Protein AF-A0A5A9YX15-F1 (afdb_monomer_lite)

Structure (mmCIF, N/CA/C/O backbone):
data_AF-A0A5A9YX15-F1
#
_entry.id   AF-A0A5A9YX15-F1
#
loop_
_atom_site.group_PDB
_atom_site.id
_atom_site.type_symbol
_atom_site.label_atom_id
_atom_site.label_alt_id
_atom_site.label_comp_id
_atom_site.label_asym_id
_atom_site.label_entity_id
_atom_site.label_seq_id
_atom_site.pdbx_PDB_ins_code
_atom_site.Cartn_x
_atom_site.Cartn_y
_atom_site.Cartn_z
_atom_site.occupancy
_atom_site.B_iso_or_equiv
_atom_site.auth_seq_id
_atom_site.auth_comp_id
_atom_site.auth_asym_id
_atom_site.auth_atom_id
_atom_site.pdbx_PDB_model_num
ATOM 1 N N . MET A 1 1 ? -1.808 -20.871 23.818 1.00 52.47 1 MET A N 1
ATOM 2 C CA . MET A 1 1 ? -1.402 -21.698 22.659 1.00 52.47 1 MET A CA 1
ATOM 3 C C . MET A 1 1 ? 0.047 -22.122 22.857 1.00 52.47 1 MET A C 1
ATOM 5 O O . MET A 1 1 ? 0.835 -21.258 23.235 1.00 52.47 1 MET A O 1
ATOM 9 N N . PRO A 1 2 ? 0.412 -23.402 22.673 1.00 65.50 2 PRO A N 1
ATOM 10 C CA . PRO A 1 2 ? 1.808 -23.827 22.694 1.00 65.50 2 PRO A CA 1
ATOM 11 C C . PRO A 1 2 ? 2.571 -23.196 21.519 1.00 65.50 2 PRO A C 1
ATOM 13 O O . PRO A 1 2 ? 2.054 -23.072 20.409 1.00 65.50 2 PRO A O 1
ATOM 16 N N . SER A 1 3 ? 3.814 -22.785 21.761 1.00 73.25 3 SER A N 1
ATOM 17 C CA . SER A 1 3 ? 4.677 -22.123 20.771 1.00 73.25 3 SER A CA 1
ATOM 18 C C . SER A 1 3 ? 4.956 -22.977 19.525 1.00 73.25 3 SER A C 1
ATOM 20 O O . SER A 1 3 ? 5.239 -22.422 18.466 1.00 73.25 3 SER A O 1
ATOM 22 N N . SER A 1 4 ? 4.834 -24.304 19.627 1.00 81.31 4 SER A N 1
ATOM 23 C CA . SER A 1 4 ? 4.990 -25.251 18.517 1.00 81.31 4 SER A CA 1
ATOM 24 C C . SER A 1 4 ? 3.862 -25.162 17.486 1.00 81.31 4 SER A C 1
ATOM 26 O O . SER A 1 4 ? 4.151 -25.050 16.301 1.00 81.31 4 SER A O 1
ATOM 28 N N . GLU A 1 5 ? 2.593 -25.119 17.907 1.00 85.00 5 GLU A N 1
ATOM 29 C CA . GLU A 1 5 ? 1.453 -25.016 16.976 1.00 85.00 5 GLU A CA 1
ATOM 30 C C . GLU A 1 5 ? 1.488 -23.714 16.172 1.00 85.00 5 GLU A C 1
ATOM 32 O O . GLU A 1 5 ? 1.179 -23.689 14.981 1.00 85.00 5 GLU A O 1
ATOM 37 N N . LEU A 1 6 ? 1.909 -22.625 16.818 1.00 85.44 6 LEU A N 1
ATOM 38 C CA . LEU A 1 6 ? 2.058 -21.327 16.171 1.00 85.44 6 LEU A CA 1
ATOM 39 C C . LEU A 1 6 ? 3.179 -21.329 15.129 1.00 85.44 6 LEU A C 1
ATOM 41 O O . LEU A 1 6 ? 3.055 -20.715 14.070 1.00 85.44 6 LEU A O 1
ATOM 45 N N . LEU A 1 7 ? 4.270 -22.030 15.432 1.00 87.31 7 LEU A N 1
ATOM 46 C CA . LEU A 1 7 ? 5.413 -22.174 14.544 1.00 87.31 7 LEU A CA 1
ATOM 47 C C . LEU A 1 7 ? 5.061 -23.046 13.334 1.00 87.31 7 LEU A C 1
ATOM 49 O O . LEU A 1 7 ? 5.385 -22.656 12.214 1.00 87.31 7 LEU A O 1
ATOM 53 N N . ASP A 1 8 ? 4.355 -24.163 13.527 1.00 88.50 8 ASP A N 1
ATOM 54 C CA . ASP A 1 8 ? 3.856 -24.998 12.427 1.00 88.50 8 ASP A CA 1
ATOM 55 C C . ASP A 1 8 ? 2.873 -24.235 11.533 1.00 88.50 8 ASP A C 1
ATOM 57 O O . ASP A 1 8 ? 2.999 -24.268 10.306 1.00 88.50 8 ASP A O 1
ATOM 61 N N . PHE A 1 9 ? 1.958 -23.465 12.131 1.00 89.00 9 PHE A N 1
ATOM 62 C CA . PHE A 1 9 ? 1.070 -22.579 11.382 1.00 89.00 9 PHE A CA 1
ATOM 63 C C . PHE A 1 9 ? 1.863 -21.565 10.550 1.00 89.00 9 PHE A C 1
ATOM 65 O O . PHE A 1 9 ? 1.691 -21.494 9.336 1.00 89.00 9 PHE A O 1
ATOM 72 N N . LEU A 1 10 ? 2.776 -20.811 11.168 1.00 88.69 10 LEU A N 1
ATOM 73 C CA . LEU A 1 10 ? 3.558 -19.793 10.462 1.00 88.69 10 LEU A CA 1
ATOM 74 C C . LEU A 1 10 ? 4.437 -20.395 9.366 1.00 88.69 10 LEU A C 1
ATOM 76 O O . LEU A 1 10 ? 4.563 -19.815 8.291 1.00 88.69 10 LEU A O 1
ATOM 80 N N . LYS A 1 11 ? 5.014 -21.572 9.604 1.00 90.31 11 LYS A N 1
ATOM 81 C CA . LYS A 1 11 ? 5.781 -22.315 8.604 1.00 90.31 11 LYS A CA 1
ATOM 82 C C . LYS A 1 11 ? 4.913 -22.680 7.398 1.00 90.31 11 LYS A C 1
ATOM 84 O O . LYS A 1 11 ? 5.369 -22.520 6.266 1.00 90.31 11 LYS A O 1
ATOM 89 N N . GLN A 1 12 ? 3.676 -23.122 7.623 1.00 90.50 12 GLN A N 1
ATOM 90 C CA . GLN A 1 12 ? 2.726 -23.416 6.551 1.00 90.50 12 GLN A CA 1
ATOM 91 C C . GLN A 1 12 ? 2.323 -22.148 5.789 1.00 90.50 12 GLN A C 1
ATOM 93 O O . GLN A 1 12 ? 2.290 -22.150 4.561 1.00 90.50 12 GLN A O 1
ATOM 98 N N . GLU A 1 13 ? 2.064 -21.050 6.497 1.00 90.50 13 GLU A N 1
ATOM 99 C CA . GLU A 1 13 ? 1.696 -19.780 5.872 1.00 90.50 13 GLU A CA 1
ATOM 100 C C . GLU A 1 13 ? 2.827 -19.219 5.004 1.00 90.50 13 GLU A C 1
ATOM 102 O O . GLU A 1 13 ? 2.580 -18.802 3.874 1.00 90.50 13 GLU A O 1
ATOM 107 N N . VAL A 1 14 ? 4.067 -19.273 5.498 1.00 89.00 14 VAL A N 1
ATOM 108 C CA . VAL A 1 14 ? 5.271 -18.887 4.747 1.00 89.00 14 VAL A CA 1
ATOM 109 C C . VAL A 1 14 ? 5.454 -19.775 3.519 1.00 89.00 14 VAL A C 1
ATOM 111 O O . VAL A 1 14 ? 5.758 -19.269 2.443 1.00 89.00 14 VAL A O 1
ATOM 114 N N . ALA A 1 15 ? 5.236 -21.086 3.647 1.00 90.50 15 ALA A N 1
ATOM 115 C CA . ALA A 1 15 ? 5.335 -22.019 2.529 1.00 90.50 15 ALA A CA 1
ATOM 116 C C . ALA A 1 15 ? 4.335 -21.685 1.409 1.00 90.50 15 ALA A C 1
ATOM 118 O O . ALA A 1 15 ? 4.718 -21.643 0.242 1.00 90.50 15 ALA A O 1
ATOM 119 N N . VAL A 1 16 ? 3.084 -21.382 1.774 1.00 91.00 16 VAL A N 1
ATOM 120 C CA . VAL A 1 16 ? 2.031 -20.979 0.828 1.00 91.00 16 VAL A CA 1
ATOM 121 C C . VAL A 1 16 ? 2.412 -19.695 0.097 1.00 91.00 16 VAL A C 1
ATOM 123 O O . VAL A 1 16 ? 2.360 -19.669 -1.129 1.00 91.00 16 VAL A O 1
ATOM 126 N N . VAL A 1 17 ? 2.842 -18.665 0.830 1.00 88.69 17 VAL A N 1
ATOM 127 C CA . VAL A 1 17 ? 3.204 -17.364 0.245 1.00 88.69 17 VAL A CA 1
ATOM 128 C C . VAL A 1 17 ? 4.425 -17.480 -0.674 1.00 88.69 17 VAL A C 1
ATOM 130 O O . VAL A 1 17 ? 4.453 -16.892 -1.748 1.00 88.69 17 VAL A O 1
ATOM 133 N N . MET A 1 18 ? 5.420 -18.289 -0.299 1.00 85.50 18 MET A N 1
ATOM 134 C CA . MET A 1 18 ? 6.615 -18.505 -1.123 1.00 85.50 18 MET A CA 1
ATOM 135 C C . MET A 1 18 ? 6.403 -19.499 -2.278 1.00 85.50 18 MET A C 1
ATOM 137 O O . MET A 1 18 ? 7.318 -19.710 -3.074 1.00 85.50 18 MET A O 1
ATOM 141 N N . GLY A 1 19 ? 5.251 -20.175 -2.356 1.00 85.56 19 GLY A N 1
ATOM 142 C CA . GLY A 1 19 ? 5.036 -21.277 -3.302 1.00 85.56 19 GLY A CA 1
ATOM 143 C C . GLY A 1 19 ? 5.989 -22.463 -3.085 1.00 85.56 19 GLY A C 1
ATOM 144 O O . GLY A 1 19 ? 6.258 -23.235 -4.007 1.00 85.56 19 GLY A O 1
ATOM 145 N N . LEU A 1 20 ? 6.533 -22.604 -1.874 1.00 86.38 20 LEU A N 1
ATOM 146 C CA . LEU A 1 20 ? 7.460 -23.664 -1.490 1.00 86.38 20 LEU A CA 1
ATOM 147 C C . LEU A 1 20 ? 6.738 -24.727 -0.665 1.00 86.38 20 LEU A C 1
ATOM 149 O O . LEU A 1 20 ? 5.650 -24.520 -0.135 1.00 86.38 20 LEU A O 1
ATOM 153 N N . ARG A 1 21 ? 7.365 -25.894 -0.514 1.00 86.00 21 ARG A N 1
ATOM 154 C CA . ARG A 1 21 ? 6.873 -26.889 0.441 1.00 86.00 21 ARG A CA 1
ATOM 155 C C . ARG A 1 21 ? 7.320 -26.549 1.856 1.00 86.00 21 ARG A C 1
ATOM 157 O O . ARG A 1 21 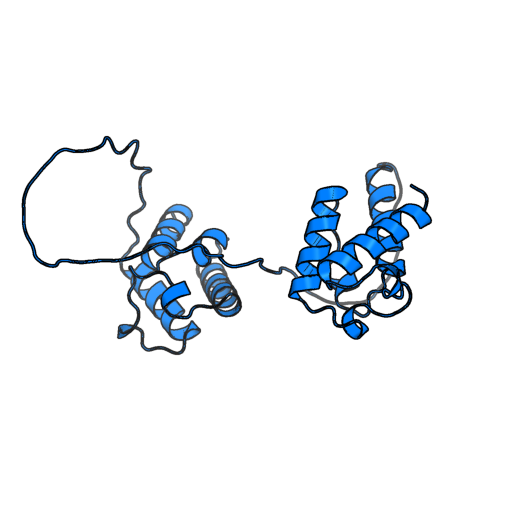? 8.452 -26.103 2.046 1.00 86.00 21 ARG A O 1
ATOM 164 N N . ALA A 1 22 ? 6.467 -26.811 2.845 1.00 83.56 22 ALA A N 1
ATOM 165 C CA . ALA A 1 22 ? 6.744 -26.496 4.243 1.00 83.56 22 ALA A CA 1
ATOM 166 C C . ALA A 1 22 ? 8.049 -27.140 4.739 1.00 83.56 22 ALA A C 1
ATOM 168 O O . ALA A 1 22 ? 8.767 -26.539 5.532 1.00 83.56 22 ALA A O 1
ATOM 169 N N . GLU A 1 23 ? 8.432 -28.313 4.227 1.00 84.62 23 GLU A N 1
ATOM 170 C CA . GLU A 1 23 ? 9.677 -28.997 4.606 1.00 84.62 23 GLU A CA 1
ATOM 171 C C . GLU A 1 23 ? 10.941 -28.275 4.114 1.00 84.62 23 GLU A C 1
ATOM 173 O O . GLU A 1 23 ? 12.024 -28.484 4.656 1.00 84.62 23 GLU A O 1
ATOM 178 N N . ARG A 1 24 ? 10.824 -27.414 3.093 1.00 81.69 24 ARG A N 1
ATOM 179 C CA . ARG A 1 24 ? 11.932 -26.593 2.578 1.00 81.69 24 ARG A CA 1
ATOM 180 C C . ARG A 1 24 ? 12.140 -25.312 3.384 1.00 81.69 24 ARG A C 1
ATOM 182 O O . ARG A 1 24 ? 13.185 -24.678 3.241 1.00 81.69 24 ARG A O 1
ATOM 189 N N . ILE A 1 25 ? 11.173 -24.929 4.217 1.00 84.31 25 ILE A N 1
ATOM 190 C CA . ILE A 1 25 ? 11.236 -23.705 5.012 1.00 84.31 25 ILE A CA 1
ATOM 191 C C . ILE A 1 25 ? 12.091 -23.948 6.254 1.00 84.31 25 ILE A C 1
ATOM 193 O O . ILE A 1 25 ? 11.747 -24.739 7.133 1.00 84.31 25 ILE A O 1
ATOM 197 N N . ASN A 1 26 ? 13.213 -23.233 6.342 1.00 84.62 26 ASN A N 1
ATOM 198 C CA . ASN A 1 26 ? 14.042 -23.225 7.539 1.00 84.62 26 ASN A CA 1
ATOM 199 C C . ASN A 1 26 ? 13.570 -22.120 8.491 1.00 84.62 26 ASN A C 1
ATOM 201 O O . ASN A 1 26 ? 13.728 -20.936 8.203 1.00 84.62 26 ASN A O 1
ATOM 205 N N . VAL A 1 27 ? 13.023 -22.521 9.636 1.00 87.06 27 VAL A N 1
ATOM 206 C CA . VAL A 1 27 ? 12.387 -21.614 10.604 1.00 87.06 27 VAL A CA 1
ATOM 207 C C . VAL A 1 27 ? 13.357 -20.673 11.321 1.00 87.06 27 VAL A C 1
ATOM 209 O O . VAL A 1 27 ? 12.924 -19.642 11.830 1.00 87.06 27 VAL A O 1
ATOM 212 N N . SER A 1 28 ? 14.655 -20.991 11.318 1.00 85.88 28 SER A N 1
ATOM 213 C CA . SER A 1 28 ? 15.724 -20.190 11.933 1.00 85.88 28 SER A CA 1
ATOM 214 C C . SER A 1 28 ? 16.455 -19.298 10.931 1.00 85.88 28 SER A C 1
ATOM 216 O O . SER A 1 28 ? 17.339 -18.533 11.314 1.00 85.88 28 SER A O 1
ATOM 218 N N . ARG A 1 29 ? 16.137 -19.403 9.636 1.00 86.25 29 ARG A N 1
ATOM 219 C CA . ARG A 1 29 ? 16.775 -18.605 8.590 1.00 86.25 29 ARG A CA 1
ATOM 220 C C . ARG A 1 29 ? 15.941 -17.348 8.314 1.00 86.25 29 ARG A C 1
ATOM 222 O O . ARG A 1 29 ? 14.714 -17.441 8.299 1.00 86.25 29 ARG A O 1
ATOM 229 N N . PRO A 1 30 ? 16.577 -16.185 8.076 1.00 86.81 30 PRO A N 1
ATOM 230 C CA . PRO A 1 30 ? 15.847 -14.961 7.765 1.00 86.81 30 PRO A CA 1
ATOM 231 C C . PRO A 1 30 ? 14.986 -15.134 6.513 1.00 86.81 30 PRO A C 1
ATOM 233 O O . PRO A 1 30 ? 15.483 -15.617 5.492 1.00 86.81 30 PRO A O 1
ATOM 236 N N . LEU A 1 31 ? 13.728 -14.699 6.576 1.00 84.19 31 LEU A N 1
ATOM 237 C CA . LEU A 1 31 ? 12.755 -14.812 5.486 1.00 84.19 31 LEU A CA 1
ATOM 238 C C . LEU A 1 31 ? 13.251 -14.109 4.213 1.00 84.19 31 LEU A C 1
ATOM 240 O O . LEU A 1 31 ? 13.167 -14.678 3.126 1.00 84.19 31 LEU A O 1
ATOM 244 N N . ASN A 1 32 ? 13.905 -12.952 4.342 1.00 83.88 32 ASN A N 1
ATOM 245 C CA . ASN A 1 32 ? 14.514 -12.239 3.210 1.00 83.88 32 ASN A CA 1
ATOM 246 C C . ASN A 1 32 ? 15.562 -13.093 2.471 1.00 83.88 32 ASN A C 1
ATOM 248 O O . ASN A 1 32 ? 15.710 -12.998 1.257 1.00 83.88 32 ASN A O 1
ATOM 252 N N . ARG A 1 33 ? 16.282 -13.976 3.183 1.00 83.62 33 ARG A N 1
ATOM 253 C CA . ARG A 1 33 ? 17.258 -14.898 2.571 1.00 83.62 33 ARG A CA 1
ATOM 254 C C . ARG A 1 33 ? 16.624 -16.134 1.946 1.00 83.62 33 ARG A C 1
ATOM 256 O O . ARG A 1 33 ? 17.312 -16.847 1.220 1.00 83.62 33 ARG A O 1
ATOM 263 N N . LEU A 1 34 ? 15.358 -16.407 2.247 1.00 82.12 34 LEU A N 1
ATOM 264 C CA . LEU A 1 34 ? 14.557 -17.413 1.554 1.00 82.12 34 LEU A CA 1
ATOM 265 C C . LEU A 1 34 ? 13.926 -16.855 0.268 1.00 82.12 34 LEU A C 1
ATOM 267 O O . LEU A 1 34 ? 13.322 -17.620 -0.474 1.00 82.12 34 LEU A O 1
ATOM 271 N N . GLY A 1 35 ? 14.106 -15.559 -0.016 1.00 82.62 35 GLY A N 1
ATOM 272 C CA . GLY A 1 35 ? 13.502 -14.890 -1.166 1.00 82.62 35 GLY A CA 1
ATOM 273 C C . GLY A 1 35 ? 12.174 -14.209 -0.850 1.00 82.62 35 GLY A C 1
ATOM 274 O O . GLY A 1 35 ? 11.471 -13.848 -1.782 1.00 82.62 35 GLY A O 1
ATOM 275 N N . MET A 1 36 ? 11.832 -14.020 0.434 1.00 84.31 36 MET A N 1
ATOM 276 C CA . MET A 1 36 ? 10.674 -13.210 0.817 1.00 84.31 36 MET A CA 1
ATOM 277 C C . MET A 1 36 ? 10.882 -11.772 0.342 1.00 84.31 36 MET A C 1
ATOM 279 O O . MET A 1 36 ? 11.799 -11.089 0.806 1.00 84.31 36 MET A O 1
ATOM 283 N N . ASP A 1 37 ? 10.032 -11.311 -0.564 1.00 83.75 37 ASP A N 1
ATOM 284 C CA . ASP A 1 37 ? 9.975 -9.913 -0.972 1.00 83.75 37 ASP A CA 1
ATOM 285 C C . ASP A 1 37 ? 8.958 -9.117 -0.134 1.00 83.75 37 ASP A C 1
ATOM 287 O O . ASP A 1 37 ? 8.256 -9.636 0.739 1.00 83.75 37 ASP A O 1
ATOM 291 N N . SER A 1 38 ? 8.911 -7.805 -0.367 1.00 82.69 38 SER A N 1
ATOM 292 C CA . SER A 1 38 ? 8.039 -6.906 0.394 1.00 82.69 38 SER A CA 1
ATOM 293 C C . SER A 1 38 ? 6.550 -7.170 0.158 1.00 82.69 38 SER A C 1
ATOM 295 O O . SER A 1 38 ? 5.765 -6.931 1.070 1.00 82.69 38 SER A O 1
ATOM 297 N N . LEU A 1 39 ? 6.153 -7.670 -1.018 1.00 85.31 39 LEU A N 1
ATOM 298 C CA . LEU A 1 39 ? 4.755 -7.979 -1.320 1.00 85.31 39 LEU A CA 1
ATOM 299 C C . LEU A 1 39 ? 4.330 -9.258 -0.594 1.00 85.31 39 LEU A C 1
ATOM 301 O O . LEU A 1 39 ? 3.335 -9.260 0.127 1.00 85.31 39 LEU A O 1
ATOM 305 N N . MET A 1 40 ? 5.159 -10.300 -0.667 1.00 87.00 40 MET A N 1
ATOM 306 C CA . MET A 1 40 ? 4.964 -11.532 0.097 1.00 87.00 40 MET A CA 1
ATOM 307 C C . MET A 1 40 ? 4.868 -11.262 1.602 1.00 87.00 40 MET A C 1
ATOM 309 O O . MET A 1 40 ? 4.025 -11.830 2.298 1.00 87.00 40 MET A O 1
ATOM 313 N N . ALA A 1 41 ? 5.733 -10.393 2.141 1.00 85.88 41 ALA A N 1
ATOM 314 C CA . ALA A 1 41 ? 5.725 -10.043 3.566 1.00 85.88 41 ALA A CA 1
ATOM 315 C C . ALA A 1 41 ? 4.385 -9.417 3.980 1.00 85.88 41 ALA A C 1
ATOM 317 O O . ALA A 1 41 ? 3.823 -9.714 5.036 1.00 85.88 41 ALA A O 1
ATOM 318 N N . VAL A 1 42 ? 3.856 -8.567 3.114 1.00 87.06 42 VAL A N 1
ATOM 319 C CA . VAL A 1 42 ? 2.592 -7.872 3.299 1.00 87.06 42 VAL A CA 1
ATOM 320 C C . VAL A 1 42 ? 1.397 -8.839 3.209 1.00 87.06 42 VAL A C 1
ATOM 322 O O . VAL A 1 42 ? 0.482 -8.751 4.034 1.00 87.06 42 VAL A O 1
ATOM 325 N N . GLU A 1 43 ? 1.437 -9.812 2.297 1.00 88.31 43 GLU A N 1
ATOM 326 C CA . GLU A 1 43 ? 0.439 -10.881 2.199 1.00 88.31 43 GLU A CA 1
ATOM 327 C C . GLU A 1 43 ? 0.444 -11.774 3.452 1.00 88.31 43 GLU A C 1
ATOM 329 O O . GLU A 1 43 ? -0.599 -11.974 4.082 1.00 88.31 43 GLU A O 1
ATOM 334 N N . LEU A 1 44 ? 1.623 -12.247 3.877 1.00 88.31 44 LEU A N 1
ATOM 335 C CA . LEU A 1 44 ? 1.789 -13.062 5.084 1.00 88.31 44 LEU A CA 1
ATOM 336 C C . LEU A 1 44 ? 1.242 -12.342 6.320 1.00 88.31 44 LEU A C 1
ATOM 338 O O . LEU A 1 44 ? 0.480 -12.929 7.092 1.00 88.31 44 LEU A O 1
ATOM 342 N N . ARG A 1 45 ? 1.574 -11.054 6.481 1.00 85.50 45 ARG A N 1
ATOM 343 C CA . ARG A 1 45 ? 1.031 -10.213 7.553 1.00 85.50 45 ARG A CA 1
ATOM 344 C C . ARG A 1 45 ? -0.493 -10.234 7.522 1.00 85.50 45 ARG A C 1
ATOM 346 O O . ARG A 1 45 ? -1.121 -10.578 8.516 1.00 85.50 45 ARG A O 1
ATOM 353 N N . ASN A 1 46 ? -1.093 -9.927 6.377 1.00 87.88 46 ASN A N 1
ATOM 354 C CA . ASN A 1 46 ? -2.543 -9.871 6.241 1.00 87.88 46 ASN A CA 1
ATOM 355 C C . ASN A 1 46 ? -3.246 -11.197 6.543 1.00 87.88 46 ASN A C 1
ATOM 357 O O . ASN A 1 46 ? -4.383 -11.185 7.018 1.00 87.88 46 ASN A O 1
ATOM 361 N N . ARG A 1 47 ? -2.614 -12.333 6.237 1.00 88.56 47 ARG A N 1
ATOM 362 C CA . ARG A 1 47 ? -3.158 -13.659 6.560 1.00 88.56 47 ARG A CA 1
ATOM 363 C C . ARG A 1 47 ? -3.116 -13.919 8.069 1.00 88.56 47 ARG A C 1
ATOM 365 O O . ARG A 1 47 ? -4.123 -14.346 8.635 1.00 88.56 47 ARG A O 1
ATOM 372 N N . ILE A 1 48 ? -2.013 -13.566 8.731 1.00 86.50 48 ILE A N 1
ATOM 373 C CA . ILE A 1 48 ? -1.858 -13.677 10.191 1.00 86.50 48 ILE A CA 1
ATOM 374 C C . ILE A 1 48 ? -2.848 -12.758 10.922 1.00 86.50 48 ILE A C 1
ATOM 376 O O . ILE A 1 48 ? -3.574 -13.221 11.802 1.00 86.50 48 ILE A O 1
ATOM 380 N N . GLU A 1 49 ? -2.931 -11.482 10.536 1.00 86.56 49 GLU A N 1
ATOM 381 C CA . GLU A 1 49 ? -3.834 -10.498 11.154 1.00 86.56 49 GLU A CA 1
ATOM 382 C C . GLU A 1 49 ? -5.303 -10.902 10.992 1.00 86.56 49 GLU A C 1
ATOM 384 O O . GLU A 1 49 ? -6.077 -10.815 11.941 1.00 86.56 49 GLU A O 1
ATOM 389 N N . ARG A 1 50 ? -5.698 -11.433 9.825 1.00 86.62 50 ARG A N 1
ATOM 390 C CA . ARG A 1 50 ? -7.059 -11.957 9.620 1.00 86.62 50 ARG A CA 1
ATOM 391 C C . ARG A 1 50 ? -7.373 -13.161 10.505 1.00 86.62 50 ARG A C 1
ATOM 393 O O . ARG A 1 50 ? -8.507 -13.293 10.958 1.00 86.62 50 ARG A O 1
ATOM 400 N N . ARG A 1 51 ? -6.402 -14.050 10.730 1.00 85.69 51 ARG A N 1
ATOM 401 C CA . ARG A 1 51 ? -6.603 -15.286 11.500 1.00 85.69 51 ARG A CA 1
ATOM 402 C C . ARG A 1 51 ? -6.651 -15.040 13.004 1.00 85.69 51 ARG A C 1
ATOM 404 O O . ARG A 1 51 ? -7.473 -15.649 13.680 1.00 85.69 51 ARG A O 1
ATOM 411 N N . TYR A 1 52 ? -5.767 -14.184 13.505 1.00 83.44 52 TYR A N 1
ATOM 412 C CA . TYR A 1 52 ? -5.593 -13.943 14.938 1.00 83.44 52 TYR A CA 1
ATOM 413 C C . TYR A 1 52 ? -6.199 -12.624 15.418 1.00 83.44 52 TYR A C 1
ATOM 415 O O . TYR A 1 52 ? -6.215 -12.380 16.618 1.00 83.44 52 TYR A O 1
ATOM 423 N N . GLN A 1 53 ? -6.709 -11.788 14.506 1.00 83.31 53 GLN A N 1
ATOM 424 C CA . GLN A 1 53 ? -7.305 -10.478 14.798 1.00 83.31 53 GLN A CA 1
ATOM 425 C C . GLN A 1 53 ? -6.375 -9.526 15.570 1.00 83.31 53 GLN A C 1
ATOM 427 O O . GLN A 1 53 ? -6.837 -8.610 16.246 1.00 83.31 53 GLN A O 1
ATOM 432 N N . ILE A 1 54 ? -5.060 -9.719 15.443 1.00 82.75 54 ILE A N 1
ATOM 433 C CA . ILE A 1 54 ? -4.038 -8.843 16.023 1.00 82.75 54 ILE A CA 1
ATOM 434 C C . ILE A 1 54 ? -3.417 -7.944 14.950 1.00 82.75 54 ILE A C 1
ATOM 436 O O . ILE A 1 54 ? -3.594 -8.192 13.759 1.00 82.75 54 ILE A O 1
ATOM 440 N N . LYS A 1 55 ? -2.654 -6.927 15.363 1.00 77.56 55 LYS A N 1
ATOM 441 C CA . LYS A 1 55 ? -1.824 -6.113 14.462 1.00 77.56 55 LYS A CA 1
ATOM 442 C C . LYS A 1 55 ? -0.373 -6.548 14.565 1.00 77.56 55 LYS A C 1
ATOM 444 O O . LYS A 1 55 ? 0.209 -6.477 15.642 1.00 77.56 55 LYS A O 1
ATOM 449 N N . LEU A 1 56 ? 0.220 -6.973 13.453 1.00 74.94 56 LEU A N 1
ATOM 450 C CA . LEU A 1 56 ? 1.599 -7.447 13.444 1.00 74.94 56 LEU A CA 1
ATOM 451 C C . LEU A 1 56 ? 2.547 -6.331 12.962 1.00 74.94 56 LEU A C 1
ATOM 453 O O . LEU A 1 56 ? 2.403 -5.840 11.836 1.00 74.94 56 LEU A O 1
ATOM 457 N N . PRO A 1 57 ? 3.556 -5.930 13.758 1.00 71.00 57 PRO A N 1
ATOM 458 C CA . PRO A 1 57 ? 4.491 -4.884 13.362 1.00 71.00 57 PRO A CA 1
ATOM 459 C C . PRO A 1 57 ? 5.407 -5.354 12.220 1.00 71.00 57 PRO A C 1
ATOM 461 O O . PRO A 1 57 ? 6.294 -6.190 12.394 1.00 71.00 57 PRO A O 1
ATOM 464 N N . MET A 1 58 ? 5.224 -4.754 11.040 1.00 73.62 58 MET A N 1
ATOM 465 C CA . MET A 1 58 ? 5.879 -5.150 9.781 1.00 73.62 58 MET A CA 1
ATOM 466 C C . MET A 1 58 ? 7.412 -5.049 9.808 1.00 73.62 58 MET A C 1
ATOM 468 O O . MET A 1 58 ? 8.098 -5.756 9.071 1.00 73.62 58 MET A O 1
ATOM 472 N N . VAL A 1 59 ? 7.956 -4.215 10.699 1.00 71.25 59 VAL A N 1
ATOM 473 C CA . VAL A 1 59 ? 9.403 -4.048 10.905 1.00 71.25 59 VAL A CA 1
ATOM 474 C C . VAL A 1 59 ? 10.075 -5.381 11.241 1.00 71.25 59 VAL A C 1
ATOM 476 O O . VAL A 1 59 ? 11.175 -5.637 10.762 1.00 71.25 59 VAL A O 1
ATOM 479 N N . GLN A 1 60 ? 9.407 -6.260 11.996 1.00 69.69 60 GLN A N 1
ATOM 480 C CA . GLN A 1 60 ? 9.974 -7.559 12.370 1.00 69.69 60 GLN A CA 1
ATOM 481 C C . GLN A 1 60 ? 10.017 -8.550 11.207 1.00 69.69 60 GLN A C 1
ATOM 483 O O . GLN A 1 60 ? 10.875 -9.424 11.181 1.00 69.69 60 GLN A O 1
ATOM 488 N N . LEU A 1 61 ? 9.107 -8.415 10.241 1.00 71.31 61 LEU A N 1
ATOM 489 C CA . LEU A 1 61 ? 9.053 -9.283 9.068 1.00 71.31 61 LEU A CA 1
ATOM 490 C C . LEU A 1 61 ? 10.100 -8.872 8.023 1.00 71.31 61 LEU A C 1
ATOM 492 O O . LEU A 1 61 ? 10.684 -9.723 7.361 1.00 71.31 61 LEU A O 1
ATOM 496 N N . LEU A 1 62 ? 10.363 -7.566 7.923 1.00 68.69 62 LEU A N 1
ATOM 497 C CA . LEU A 1 62 ? 11.280 -6.967 6.951 1.00 68.69 62 LEU A CA 1
ATOM 498 C C . LEU A 1 62 ? 12.738 -6.900 7.431 1.00 68.69 62 LEU A C 1
ATOM 500 O O . LEU A 1 62 ? 13.645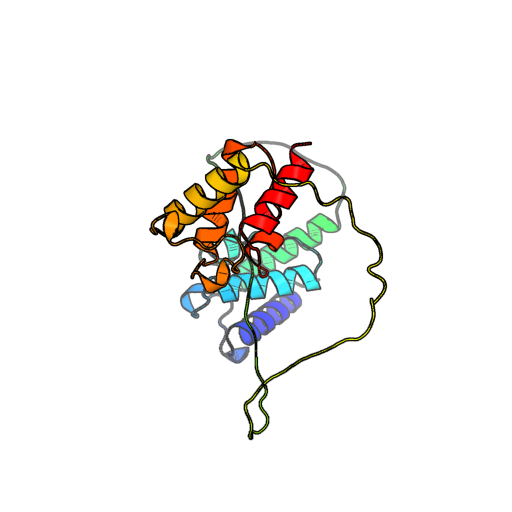 -6.920 6.601 1.00 68.69 62 LEU A O 1
ATOM 504 N N . LYS A 1 63 ? 12.990 -6.818 8.743 1.00 69.88 63 LYS A N 1
ATOM 505 C CA . LYS A 1 63 ? 14.339 -6.685 9.317 1.00 69.88 63 LYS A CA 1
ATOM 506 C C . LYS A 1 63 ? 14.833 -8.021 9.876 1.00 69.88 63 LYS A C 1
ATOM 508 O O . LYS A 1 63 ? 14.746 -8.266 11.074 1.00 69.88 63 LYS A O 1
ATOM 513 N N . ASP A 1 64 ? 15.322 -8.886 8.987 1.00 67.25 64 ASP A N 1
ATOM 514 C CA . ASP A 1 64 ? 15.921 -10.193 9.318 1.00 67.25 64 ASP A CA 1
ATOM 515 C C . ASP A 1 64 ? 15.012 -11.145 10.123 1.00 67.25 64 ASP A C 1
ATOM 517 O O . ASP A 1 64 ? 15.486 -12.041 10.825 1.00 67.25 64 ASP A O 1
ATOM 521 N N . GLY 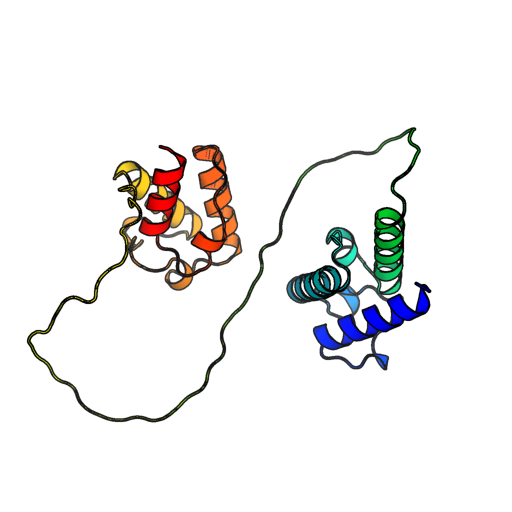A 1 65 ? 13.693 -10.988 9.985 1.00 80.31 65 GLY A N 1
ATOM 522 C CA . GLY A 1 65 ? 12.703 -11.829 10.647 1.00 80.31 65 GLY A CA 1
ATOM 523 C C . GLY A 1 65 ? 12.834 -13.300 10.269 1.00 80.31 65 GLY A C 1
ATOM 524 O O . GLY A 1 65 ? 12.943 -13.649 9.094 1.00 80.31 65 GLY A O 1
ATOM 525 N N . THR A 1 66 ? 12.787 -14.171 11.270 1.00 87.06 66 THR A N 1
ATOM 526 C CA . THR A 1 66 ? 12.683 -15.628 11.122 1.00 87.06 66 THR A CA 1
ATOM 527 C C . THR A 1 66 ? 11.271 -16.086 11.492 1.00 87.06 66 THR A C 1
ATOM 529 O O . THR A 1 66 ? 10.538 -15.376 12.184 1.00 87.06 66 THR A O 1
ATOM 532 N N . VAL A 1 67 ? 10.879 -17.295 11.085 1.00 86.44 67 VAL A N 1
ATOM 533 C CA . VAL A 1 67 ? 9.581 -17.873 11.492 1.00 86.44 67 VAL A CA 1
ATOM 534 C C . VAL A 1 67 ? 9.484 -17.938 13.020 1.00 86.44 67 VAL A C 1
ATOM 536 O O . VAL A 1 67 ? 8.445 -17.616 13.592 1.00 86.44 67 VAL A O 1
ATOM 539 N N . THR A 1 68 ? 10.591 -18.263 13.691 1.00 86.19 68 THR A N 1
ATOM 540 C CA . THR A 1 68 ? 10.670 -18.331 15.154 1.00 86.19 68 THR A CA 1
ATOM 541 C C . THR A 1 68 ? 10.453 -16.972 15.823 1.00 86.19 68 THR A C 1
ATOM 543 O O . THR A 1 68 ? 9.707 -16.886 16.796 1.00 86.19 68 THR A O 1
ATOM 546 N N . THR A 1 69 ? 11.053 -15.893 15.307 1.00 85.12 69 THR A N 1
ATOM 547 C CA . THR A 1 69 ? 10.874 -14.547 15.884 1.00 85.12 69 THR A CA 1
ATOM 548 C C . THR A 1 69 ? 9.452 -14.032 15.678 1.00 85.12 69 THR A C 1
ATOM 550 O O . THR A 1 69 ? 8.877 -13.445 16.590 1.00 85.12 69 THR A O 1
ATOM 553 N N . VAL A 1 70 ? 8.849 -14.313 14.517 1.00 82.75 70 VAL A N 1
ATOM 554 C CA . VAL A 1 70 ? 7.444 -13.964 14.248 1.00 82.75 70 VAL A CA 1
ATOM 555 C C . VAL A 1 70 ? 6.507 -14.748 15.169 1.00 82.75 70 VAL A C 1
ATOM 557 O O . VAL A 1 70 ? 5.570 -14.170 15.713 1.00 82.75 70 VAL 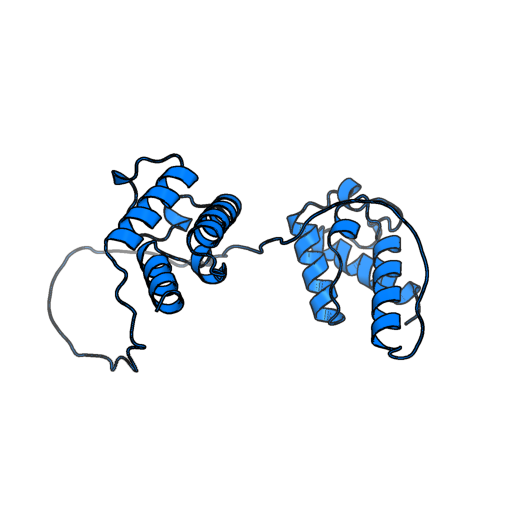A O 1
ATOM 560 N N . ALA A 1 71 ? 6.787 -16.033 15.408 1.00 86.44 71 ALA A N 1
ATOM 561 C CA . ALA A 1 71 ? 6.026 -16.856 16.347 1.00 86.44 71 ALA A CA 1
ATOM 562 C C . ALA A 1 71 ? 6.097 -16.304 17.776 1.00 86.44 71 ALA A C 1
ATOM 564 O O . ALA A 1 71 ? 5.077 -16.221 18.454 1.00 86.44 71 ALA A O 1
ATOM 565 N N . GLN A 1 72 ? 7.280 -15.884 18.231 1.00 83.00 72 GLN A N 1
ATOM 566 C CA . GLN A 1 72 ? 7.445 -15.282 19.556 1.00 83.00 72 GLN A CA 1
ATOM 567 C C . GLN A 1 72 ? 6.682 -13.962 19.687 1.00 83.00 72 GLN A C 1
ATOM 569 O O . GLN A 1 72 ? 5.969 -13.772 20.667 1.00 83.00 72 GLN A O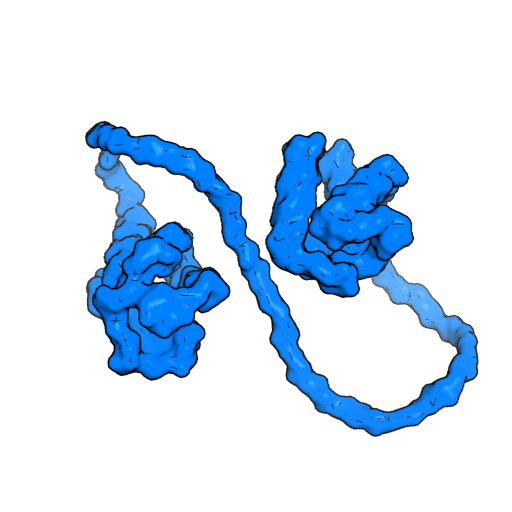 1
ATOM 574 N N . ALA A 1 73 ? 6.778 -13.075 18.694 1.00 80.31 73 ALA A N 1
ATOM 575 C CA . ALA A 1 73 ? 6.061 -11.803 18.709 1.00 80.31 73 ALA A CA 1
ATOM 576 C C . ALA A 1 73 ? 4.540 -11.998 18.720 1.00 80.31 73 ALA A C 1
ATOM 578 O O . ALA A 1 73 ? 3.836 -11.379 19.513 1.00 80.31 73 ALA A O 1
ATOM 579 N N . LEU A 1 74 ? 4.044 -12.917 17.892 1.00 82.56 74 LEU A N 1
ATOM 580 C CA . LEU A 1 74 ? 2.632 -13.278 17.843 1.00 82.56 74 LEU A CA 1
ATOM 581 C C . LEU A 1 74 ? 2.163 -13.910 19.165 1.00 82.56 74 LEU A C 1
ATOM 583 O O . LEU A 1 74 ? 1.078 -13.587 19.638 1.00 82.56 74 LEU A O 1
ATOM 587 N N . ALA A 1 75 ? 2.981 -14.750 19.807 1.00 83.75 75 ALA A N 1
ATOM 588 C CA . ALA A 1 75 ? 2.671 -15.288 21.131 1.00 83.75 75 ALA A CA 1
ATOM 589 C C . ALA A 1 75 ? 2.581 -14.182 22.198 1.00 83.75 75 ALA A C 1
ATOM 591 O O . ALA A 1 75 ? 1.660 -14.203 23.013 1.00 83.75 75 ALA A O 1
ATOM 592 N N . THR A 1 76 ? 3.488 -13.200 22.175 1.00 81.94 76 THR A N 1
ATOM 593 C CA . THR A 1 76 ? 3.445 -12.039 23.076 1.00 81.94 76 THR A CA 1
ATOM 594 C C . THR A 1 76 ? 2.172 -11.221 22.872 1.00 81.94 76 THR A C 1
ATOM 596 O O . THR A 1 76 ? 1.466 -10.971 23.841 1.00 81.94 76 THR A O 1
ATOM 599 N N . GLU A 1 77 ? 1.816 -10.874 21.634 1.00 80.62 77 GLU A N 1
ATOM 600 C CA . GLU A 1 77 ? 0.601 -10.097 21.332 1.00 80.62 77 GLU A CA 1
ATOM 601 C C . GLU A 1 77 ? -0.691 -10.835 21.728 1.00 80.62 77 GLU A C 1
ATOM 603 O O . GLU A 1 77 ? -1.617 -10.237 22.284 1.00 80.62 77 GLU A O 1
ATOM 608 N N . LEU A 1 78 ? -0.747 -12.153 21.508 1.00 81.12 78 LEU A N 1
ATOM 609 C CA . LEU A 1 78 ? -1.884 -12.986 21.914 1.00 81.12 78 LEU A CA 1
ATOM 610 C C . LEU A 1 78 ? -2.027 -13.070 23.441 1.00 81.12 78 LEU A C 1
ATOM 612 O O . LEU A 1 78 ? -3.146 -13.047 23.953 1.00 81.12 78 LEU A O 1
ATOM 616 N N . ASN A 1 79 ? -0.913 -13.123 24.175 1.00 78.12 79 ASN A N 1
ATOM 617 C CA . ASN A 1 79 ? -0.921 -13.101 25.639 1.00 78.12 79 ASN A CA 1
ATOM 618 C C . ASN A 1 79 ? -1.251 -11.700 26.191 1.00 78.12 79 ASN A C 1
ATOM 620 O O . ASN A 1 79 ? -1.963 -11.588 27.189 1.00 78.12 79 ASN A O 1
ATOM 624 N N . SER A 1 80 ? -0.808 -10.629 25.525 1.00 73.56 80 SER A N 1
ATOM 625 C CA . SER A 1 80 ? -1.139 -9.242 25.885 1.00 73.56 80 SER A CA 1
ATOM 626 C C . SER A 1 80 ? -2.626 -8.933 25.688 1.00 73.56 80 SER A C 1
ATOM 628 O O . SER A 1 80 ? -3.235 -8.268 26.521 1.00 73.56 80 SER A O 1
ATOM 630 N N . THR A 1 81 ? -3.247 -9.478 24.637 1.00 62.06 81 THR A N 1
ATOM 631 C CA . THR A 1 81 ? -4.688 -9.307 24.360 1.00 62.06 81 THR A CA 1
ATOM 632 C C . THR A 1 81 ? -5.572 -10.056 25.374 1.00 62.06 81 THR A C 1
ATOM 634 O O . THR A 1 81 ? -6.726 -9.689 25.581 1.00 62.06 81 THR A O 1
ATOM 637 N N . GLY A 1 82 ? -5.030 -11.076 26.053 1.00 53.41 82 GLY A N 1
ATOM 638 C CA . GLY A 1 82 ? -5.715 -11.837 27.105 1.00 53.41 82 GLY A CA 1
ATOM 639 C C . GLY A 1 82 ? -5.503 -11.324 28.535 1.00 53.41 82 GLY A C 1
ATOM 640 O O . GLY A 1 82 ? -6.167 -11.811 29.447 1.00 53.41 82 GLY A O 1
ATOM 641 N N . THR A 1 83 ? -4.611 -10.351 28.752 1.00 41.16 83 THR A N 1
ATOM 642 C CA . THR A 1 83 ? -4.195 -9.938 30.103 1.00 41.16 83 THR A CA 1
ATOM 643 C C . THR A 1 83 ? -4.307 -8.426 30.282 1.00 41.16 83 THR A C 1
ATOM 645 O O . THR A 1 83 ? -3.325 -7.713 30.471 1.00 41.16 83 THR A O 1
ATOM 648 N N . ALA A 1 84 ? -5.535 -7.911 30.246 1.00 45.94 84 ALA A N 1
ATOM 649 C CA . ALA A 1 84 ? -5.816 -6.545 30.673 1.00 45.94 84 ALA A CA 1
ATOM 650 C C . ALA A 1 84 ? -5.894 -6.456 32.210 1.00 45.94 84 ALA A C 1
ATOM 652 O O . ALA A 1 84 ? -6.986 -6.340 32.763 1.00 45.94 84 ALA A O 1
ATOM 653 N N . THR A 1 85 ? -4.751 -6.506 32.912 1.00 42.94 85 THR A N 1
ATOM 654 C CA . THR A 1 85 ? -4.595 -5.826 34.216 1.00 42.94 85 THR A CA 1
ATOM 655 C C . THR A 1 85 ? -3.143 -5.772 34.730 1.00 42.94 85 THR A C 1
ATOM 657 O O . THR A 1 85 ? -2.522 -6.796 34.985 1.00 42.94 85 THR A O 1
ATOM 660 N N . VAL A 1 86 ? -2.685 -4.522 34.920 1.00 48.75 86 VAL A N 1
ATOM 661 C CA . VAL A 1 86 ? -1.677 -3.985 35.866 1.00 48.75 86 VAL A CA 1
ATOM 662 C C . VAL A 1 86 ? -0.188 -4.348 35.680 1.00 48.75 86 VAL A C 1
ATOM 664 O O . VAL A 1 86 ? 0.276 -5.376 36.154 1.00 48.75 86 VAL A O 1
ATOM 667 N N . ALA A 1 87 ? 0.585 -3.408 35.110 1.00 35.31 87 ALA A N 1
ATOM 668 C CA . ALA A 1 87 ? 1.616 -2.605 35.811 1.00 35.31 87 ALA A CA 1
ATOM 669 C C . ALA A 1 87 ? 2.716 -2.084 34.853 1.00 35.31 87 ALA A C 1
ATOM 671 O O . ALA A 1 87 ? 3.439 -2.854 34.231 1.00 35.31 87 ALA A O 1
ATOM 672 N N . ALA A 1 88 ? 2.876 -0.761 34.814 1.00 41.41 88 ALA A N 1
ATOM 673 C CA . ALA A 1 88 ? 4.108 -0.033 34.469 1.00 41.41 88 ALA A CA 1
ATOM 674 C C . ALA A 1 88 ? 4.575 0.702 35.754 1.00 41.41 88 ALA A C 1
ATOM 676 O O . ALA A 1 88 ? 3.754 0.768 36.678 1.00 41.41 88 ALA A O 1
ATOM 677 N N . PRO A 1 89 ? 5.780 1.313 35.864 1.00 62.16 89 PRO A N 1
ATOM 678 C CA . PRO A 1 89 ? 6.819 1.622 34.860 1.00 62.16 89 PRO A CA 1
ATOM 679 C C . PRO A 1 89 ? 8.220 1.077 35.293 1.00 62.16 89 PRO A C 1
ATOM 681 O O . PRO A 1 89 ? 8.309 0.373 36.290 1.00 62.16 89 PRO A O 1
ATOM 684 N N . ASP A 1 90 ? 9.345 1.198 34.574 1.00 39.62 90 ASP A N 1
ATOM 685 C CA . ASP A 1 90 ? 10.136 2.426 34.397 1.00 39.62 90 ASP A CA 1
ATOM 686 C C . ASP A 1 90 ? 11.408 2.154 33.545 1.00 39.62 90 ASP A C 1
ATOM 688 O O . ASP A 1 90 ? 12.097 1.168 33.788 1.00 39.62 90 ASP A O 1
ATOM 692 N N . ASN A 1 91 ? 11.695 3.072 32.603 1.00 44.81 91 ASN A N 1
ATOM 693 C CA . ASN A 1 91 ? 13.002 3.527 32.066 1.00 44.81 91 ASN A CA 1
ATOM 694 C C . ASN A 1 91 ? 14.030 2.524 31.459 1.00 44.81 91 ASN A C 1
ATOM 696 O O . ASN A 1 91 ? 14.264 1.445 31.970 1.00 44.81 91 ASN A O 1
ATOM 700 N N . ALA A 1 92 ? 14.793 2.815 30.395 1.00 38.44 92 ALA A N 1
ATOM 701 C CA . ALA A 1 92 ? 15.057 4.049 29.657 1.00 38.44 92 ALA A CA 1
ATOM 702 C C . ALA A 1 92 ? 15.694 3.763 28.272 1.00 38.44 92 ALA A C 1
ATOM 704 O O . ALA A 1 92 ? 16.499 2.851 28.117 1.00 38.44 92 ALA A O 1
ATOM 705 N N . SER A 1 93 ? 15.406 4.680 27.339 1.00 39.88 93 SER A N 1
ATOM 706 C CA . SER A 1 93 ? 16.293 5.235 26.301 1.00 39.88 93 SER A CA 1
ATOM 707 C C . SER A 1 93 ? 16.777 4.370 25.121 1.00 39.88 93 SER A C 1
ATOM 709 O O . SER A 1 93 ? 17.713 3.589 25.246 1.00 39.88 93 SER A O 1
ATOM 711 N N . ALA A 1 94 ? 16.235 4.651 23.925 1.00 38.03 94 ALA A N 1
ATOM 712 C CA . ALA A 1 94 ? 17.000 5.263 22.820 1.00 38.03 94 ALA A CA 1
ATOM 713 C C . ALA A 1 94 ? 16.124 5.521 21.567 1.00 38.03 94 ALA A C 1
ATOM 715 O O . ALA A 1 94 ? 15.709 4.599 20.877 1.00 38.03 94 ALA A O 1
ATOM 716 N N . SER A 1 95 ? 15.898 6.812 21.300 1.00 36.03 95 SER A N 1
ATOM 717 C CA . SER A 1 95 ? 15.767 7.524 20.014 1.00 36.03 95 SER A CA 1
ATOM 718 C C . SER A 1 95 ? 15.058 6.940 18.772 1.00 36.03 95 SER A C 1
ATOM 720 O O . SER A 1 95 ? 15.481 5.960 18.172 1.00 36.03 95 SER A O 1
ATOM 722 N N . ALA A 1 96 ? 14.170 7.810 18.265 1.00 37.00 96 ALA A N 1
ATOM 723 C CA . ALA A 1 96 ? 13.980 8.221 16.864 1.00 37.00 96 ALA A CA 1
ATOM 724 C C . ALA A 1 96 ? 12.865 7.566 16.008 1.00 37.00 96 ALA A C 1
ATOM 726 O O . ALA A 1 96 ? 13.056 6.553 15.349 1.00 37.00 96 ALA A O 1
ATOM 727 N N . THR A 1 97 ? 11.743 8.301 15.947 1.00 32.69 97 THR A N 1
ATOM 728 C CA . THR A 1 97 ? 11.176 8.932 14.729 1.00 32.69 97 THR A CA 1
ATOM 729 C C . THR A 1 97 ? 10.466 8.062 13.664 1.00 32.69 97 THR A C 1
ATOM 731 O O . THR A 1 97 ? 11.088 7.328 12.908 1.00 32.69 97 THR A O 1
ATOM 734 N N . THR A 1 98 ? 9.150 8.334 13.540 1.00 38.69 98 THR A N 1
ATOM 735 C CA . THR A 1 98 ? 8.232 8.263 12.362 1.00 38.69 98 THR A CA 1
ATOM 736 C C . THR A 1 98 ? 7.871 6.881 11.785 1.00 38.69 98 THR A C 1
ATOM 738 O O . THR A 1 98 ? 8.734 6.163 11.305 1.00 38.69 98 THR A O 1
ATOM 741 N N . SER A 1 99 ? 6.621 6.404 11.916 1.00 43.16 99 SER A N 1
ATOM 742 C CA . SER A 1 99 ? 5.386 6.767 11.163 1.00 43.16 99 SER A CA 1
ATOM 743 C C . SER A 1 99 ? 5.425 6.255 9.703 1.00 43.16 99 SER A C 1
ATOM 745 O O . SER A 1 99 ? 6.183 6.792 8.907 1.00 43.16 99 SER A O 1
ATOM 747 N N . ASP A 1 100 ? 4.823 5.093 9.387 1.00 38.75 100 ASP A N 1
ATOM 748 C CA . ASP A 1 100 ? 3.419 4.888 8.909 1.00 38.75 100 ASP A CA 1
ATOM 749 C C . ASP A 1 100 ? 3.290 5.170 7.383 1.00 38.75 100 ASP A C 1
ATOM 751 O O . ASP A 1 100 ? 3.651 6.257 6.953 1.00 38.75 100 ASP A O 1
ATOM 755 N N . ALA A 1 101 ? 2.857 4.312 6.443 1.00 44.34 101 ALA A N 1
ATOM 756 C CA . ALA A 1 101 ? 2.185 3.007 6.393 1.00 44.34 101 ALA A CA 1
ATOM 757 C C . ALA A 1 101 ? 2.369 2.374 4.976 1.00 44.34 101 ALA A C 1
ATOM 759 O O . ALA A 1 101 ? 2.653 3.107 4.025 1.00 44.34 101 ALA A O 1
ATOM 760 N N . PRO A 1 102 ? 2.172 1.050 4.780 1.00 40.41 102 PRO A N 1
ATOM 761 C CA . PRO A 1 102 ? 2.232 0.396 3.472 1.00 40.41 102 PRO A CA 1
ATOM 762 C C . PRO A 1 102 ? 0.848 0.166 2.853 1.00 40.41 102 PRO A C 1
ATOM 764 O O . PRO A 1 102 ? -0.140 -0.108 3.537 1.00 40.41 102 PRO A O 1
ATOM 767 N N . VAL A 1 103 ? 0.826 0.226 1.525 1.00 38.84 103 VAL A N 1
ATOM 768 C CA . VAL A 1 103 ? -0.344 0.080 0.663 1.00 38.84 103 VAL A CA 1
ATOM 769 C C . VAL A 1 103 ? -0.320 -1.259 -0.050 1.00 38.84 103 VAL A C 1
ATOM 771 O O . VAL A 1 103 ? 0.717 -1.722 -0.510 1.00 38.84 103 VAL A O 1
ATOM 774 N N . GLN A 1 104 ? -1.499 -1.858 -0.099 1.00 46.28 104 GLN A N 1
ATOM 775 C CA . GLN A 1 104 ? -1.880 -3.087 -0.782 1.00 46.28 104 GLN A CA 1
ATOM 776 C C . GLN A 1 104 ? -2.993 -2.728 -1.774 1.00 46.28 104 GLN A C 1
ATOM 778 O O . GLN A 1 104 ? -3.780 -1.837 -1.471 1.00 46.28 104 GLN A O 1
ATOM 783 N N . GLU A 1 105 ? -3.201 -3.373 -2.916 1.00 43.19 105 GLU A N 1
ATOM 784 C CA . GLU A 1 105 ? -2.543 -4.488 -3.603 1.00 43.19 105 GLU A CA 1
ATOM 785 C C . GLU A 1 105 ? -3.348 -4.742 -4.903 1.00 43.19 105 GLU A C 1
ATOM 787 O O . GLU A 1 105 ? -4.515 -4.361 -4.963 1.00 43.19 105 GLU A O 1
ATOM 792 N N . VAL A 1 106 ? -2.708 -5.394 -5.885 1.00 45.28 106 VAL A N 1
ATOM 793 C CA . VAL A 1 106 ? -3.207 -6.341 -6.925 1.00 45.28 106 VAL A CA 1
ATOM 794 C C . VAL A 1 106 ? -4.544 -6.097 -7.645 1.00 45.28 106 VAL A C 1
ATOM 796 O O . VAL A 1 106 ? -5.603 -5.934 -7.059 1.00 45.28 106 VAL A O 1
ATOM 799 N N . ALA A 1 107 ? -4.538 -6.003 -8.976 1.00 34.00 107 ALA A N 1
ATOM 800 C CA . ALA A 1 107 ? -4.373 -7.069 -9.982 1.00 34.00 107 ALA A CA 1
ATOM 801 C C . ALA A 1 107 ? -5.655 -7.867 -10.291 1.00 34.00 107 ALA A C 1
ATOM 803 O O . ALA A 1 107 ? -6.426 -8.263 -9.422 1.00 34.00 107 ALA A O 1
ATOM 804 N N . ALA A 1 108 ? -5.840 -8.072 -11.597 1.00 38.16 108 ALA A N 1
ATOM 805 C CA . ALA A 1 108 ? -6.827 -8.929 -12.244 1.00 38.16 108 ALA A CA 1
ATOM 806 C C . ALA A 1 108 ? -6.597 -10.426 -11.926 1.00 38.16 108 ALA A C 1
ATOM 808 O O . ALA A 1 108 ? -5.599 -10.771 -11.292 1.00 38.16 108 ALA A O 1
ATOM 809 N N . PRO A 1 109 ? -7.459 -11.338 -12.419 1.00 49.38 109 PRO A N 1
ATOM 810 C CA . PRO A 1 109 ? -7.153 -11.934 -13.725 1.00 49.38 109 PRO A CA 1
ATOM 811 C C . PRO A 1 109 ? -8.378 -12.285 -14.599 1.00 49.38 109 PRO A C 1
ATOM 813 O O . PRO A 1 109 ? -9.538 -12.095 -14.244 1.00 49.38 109 PRO A O 1
ATOM 816 N N . ALA A 1 110 ? -8.040 -12.755 -15.799 1.00 37.50 110 ALA A N 1
ATOM 817 C CA . ALA A 1 110 ? -8.840 -12.972 -16.996 1.00 37.50 110 ALA A CA 1
ATOM 818 C C . ALA A 1 110 ? -9.784 -14.191 -16.985 1.00 37.50 110 ALA A C 1
ATOM 820 O O . ALA A 1 110 ? -9.545 -15.179 -16.294 1.00 37.50 110 ALA A O 1
ATOM 821 N N . SER A 1 111 ? -10.744 -14.193 -17.918 1.00 38.88 111 SER A N 1
ATOM 822 C CA . SER A 1 111 ? -10.975 -15.338 -18.816 1.00 38.88 111 SER A CA 1
ATOM 823 C C . SER A 1 111 ? -11.698 -14.921 -20.100 1.00 38.88 111 SER A C 1
ATOM 825 O O . SER A 1 111 ? -12.517 -14.007 -20.112 1.00 38.88 111 SER A O 1
ATOM 827 N N . ALA A 1 112 ? -11.302 -15.577 -21.187 1.00 39.34 112 ALA A N 1
ATOM 828 C CA . ALA A 1 112 ? -11.612 -15.291 -22.580 1.00 39.34 112 ALA A CA 1
ATOM 829 C C . ALA A 1 112 ? -12.930 -15.925 -23.056 1.00 39.34 112 ALA A C 1
ATOM 831 O O . ALA A 1 112 ? -13.288 -16.993 -22.570 1.00 39.34 112 ALA A O 1
ATOM 832 N N . SER A 1 113 ? -13.567 -15.344 -24.086 1.00 36.03 113 SER A N 1
ATOM 833 C CA . SER A 1 113 ? -14.215 -16.117 -25.162 1.00 36.03 113 SER A CA 1
ATOM 834 C C . SER A 1 113 ? -14.602 -15.255 -26.384 1.00 36.03 113 SER A C 1
ATOM 836 O O . SER A 1 113 ? -15.339 -14.287 -26.247 1.00 36.03 113 SER A O 1
ATOM 838 N N . VAL A 1 114 ? -14.078 -15.666 -27.547 1.00 37.38 114 VAL A N 1
ATOM 839 C CA . VAL A 1 114 ? -14.592 -15.643 -28.943 1.00 37.38 114 VAL A CA 1
ATOM 840 C C . VAL A 1 114 ? -15.190 -14.371 -29.604 1.00 37.38 114 VAL A C 1
ATOM 842 O O . VAL A 1 114 ? -16.153 -13.770 -29.150 1.00 37.38 114 VAL A O 1
ATOM 845 N N . ALA A 1 115 ? -14.628 -14.038 -30.778 1.00 40.19 115 ALA A N 1
ATOM 846 C CA . ALA A 1 115 ? -15.110 -13.110 -31.826 1.00 40.19 115 ALA A CA 1
ATOM 847 C C . ALA A 1 115 ? -16.276 -13.742 -32.658 1.00 40.19 115 ALA A C 1
ATOM 849 O O . ALA A 1 115 ? -16.523 -14.927 -32.424 1.00 40.19 115 ALA A O 1
ATOM 850 N N . PRO A 1 116 ? -16.938 -13.097 -33.669 1.00 50.94 116 PRO A N 1
ATOM 851 C CA . PRO A 1 116 ? -16.554 -11.879 -34.414 1.00 50.94 116 PRO A CA 1
ATOM 852 C C . PRO A 1 116 ? -17.692 -10.906 -34.878 1.00 50.94 116 PRO A C 1
ATOM 854 O O . PRO A 1 116 ? -18.877 -11.165 -34.716 1.00 50.94 116 PRO A O 1
ATOM 857 N N . THR A 1 117 ? -17.262 -9.836 -35.573 1.00 32.91 117 THR A N 1
ATOM 858 C CA . THR A 1 117 ? -17.941 -9.109 -36.681 1.00 32.91 117 THR A CA 1
ATOM 859 C C . THR A 1 117 ? -18.899 -7.927 -36.402 1.00 32.91 117 THR A C 1
ATOM 861 O O . THR A 1 117 ? -19.878 -8.037 -35.679 1.00 32.91 117 THR A O 1
ATOM 864 N N . ALA A 1 118 ? -18.627 -6.854 -37.172 1.00 33.19 118 ALA A N 1
ATOM 865 C CA . ALA A 1 118 ? -19.484 -5.757 -37.665 1.00 33.19 118 ALA A CA 1
ATOM 866 C C . ALA A 1 118 ? -19.497 -4.395 -36.927 1.00 33.19 118 ALA A C 1
ATOM 868 O O . ALA A 1 118 ? -20.144 -4.199 -35.907 1.00 33.19 118 ALA A O 1
ATOM 869 N N . THR A 1 119 ? -18.855 -3.416 -37.571 1.00 37.12 119 THR A N 1
ATOM 870 C CA . THR A 1 119 ? -19.238 -1.983 -37.645 1.00 37.12 119 THR A CA 1
ATOM 871 C C . THR A 1 119 ? -20.309 -1.848 -38.760 1.00 37.12 119 THR A C 1
ATOM 873 O O . THR A 1 119 ? -20.232 -2.693 -39.661 1.00 37.12 119 THR A O 1
ATOM 876 N N . PRO A 1 120 ? -21.246 -0.857 -38.828 1.00 45.31 120 PRO A N 1
ATOM 877 C CA . PRO A 1 120 ? -21.304 0.490 -38.208 1.00 45.31 120 PRO A CA 1
ATOM 878 C C . PRO A 1 120 ? -22.628 0.885 -37.485 1.00 45.31 120 PRO A C 1
ATOM 880 O O . PRO A 1 120 ? -23.597 0.139 -37.498 1.00 45.31 120 PRO A O 1
ATOM 883 N N . GLU A 1 121 ? -22.600 2.084 -36.867 1.00 34.88 121 GLU A N 1
ATOM 884 C CA . GLU A 1 121 ? -23.653 3.108 -36.569 1.00 34.88 121 GLU A CA 1
ATOM 885 C C . GLU A 1 121 ? -25.054 3.008 -37.244 1.00 34.88 121 GLU A C 1
ATOM 887 O O . GLU A 1 121 ? -25.153 2.352 -38.279 1.00 34.88 121 GLU A O 1
ATOM 892 N N . PRO A 1 122 ? -26.106 3.794 -36.852 1.00 47.31 122 PRO A N 1
ATOM 893 C CA . PRO A 1 122 ? -26.326 4.671 -35.678 1.00 47.31 122 PRO A CA 1
ATOM 894 C C . PRO A 1 122 ? -27.757 4.584 -35.032 1.00 47.31 122 PRO A C 1
ATOM 896 O O . PRO A 1 122 ? -28.674 3.963 -35.556 1.00 47.31 122 PRO A O 1
ATOM 899 N N . ALA A 1 123 ? -27.954 5.348 -33.943 1.00 37.56 123 ALA A N 1
ATOM 900 C CA . ALA A 1 123 ? -29.179 6.091 -33.569 1.00 37.56 123 ALA A CA 1
ATOM 901 C C . ALA A 1 123 ? -30.361 5.459 -32.756 1.00 37.56 123 ALA A C 1
ATOM 903 O O . ALA A 1 123 ? -30.974 4.465 -33.118 1.00 37.56 123 ALA A O 1
ATOM 904 N N . VAL A 1 124 ? -30.764 6.250 -31.739 1.00 39.75 124 VAL A N 1
ATOM 905 C CA . VAL A 1 124 ? -32.125 6.505 -31.189 1.00 39.75 124 VAL A CA 1
ATOM 906 C C . VAL A 1 124 ? -32.698 5.623 -30.051 1.00 39.75 124 VAL A C 1
ATOM 908 O O . VAL A 1 124 ? -33.140 4.504 -30.250 1.00 39.75 124 VAL A O 1
ATOM 911 N N . THR A 1 125 ? -32.832 6.288 -28.887 1.00 44.31 125 THR A N 1
ATOM 912 C CA . THR A 1 125 ? -33.870 6.199 -27.827 1.00 44.31 125 THR A CA 1
ATOM 913 C C . THR A 1 125 ? -34.108 4.872 -27.091 1.00 44.31 125 THR A C 1
ATOM 915 O O . THR A 1 125 ? -34.554 3.893 -27.669 1.00 44.31 125 THR A O 1
ATOM 918 N N . ALA A 1 126 ? -33.973 4.894 -25.756 1.00 36.09 126 ALA A N 1
ATOM 919 C CA . ALA A 1 126 ? -35.117 4.713 -24.849 1.00 36.09 126 ALA A CA 1
ATOM 920 C C . ALA A 1 126 ? -34.727 4.729 -23.354 1.00 36.09 126 ALA A C 1
ATOM 922 O O . ALA A 1 126 ? -34.086 3.817 -22.846 1.00 36.09 126 ALA A O 1
ATOM 923 N N . ARG A 1 127 ? -35.313 5.720 -22.670 1.00 39.31 127 ARG A N 1
ATOM 924 C CA . ARG A 1 127 ? -35.803 5.762 -21.277 1.00 39.31 127 ARG A CA 1
ATOM 925 C C . ARG A 1 127 ? -34.827 5.802 -20.085 1.00 39.31 127 ARG A C 1
ATOM 927 O O . ARG A 1 127 ? -33.802 5.133 -20.063 1.00 39.31 127 ARG A O 1
ATOM 934 N N . PRO A 1 128 ? -35.196 6.594 -19.054 1.00 44.25 128 PRO A N 1
ATOM 935 C CA . PRO A 1 128 ? -34.364 6.849 -17.894 1.00 44.25 128 PRO A CA 1
ATOM 936 C C . PRO A 1 128 ? -34.504 5.697 -16.898 1.00 44.25 128 PRO A C 1
ATOM 938 O O . PRO A 1 128 ? -35.604 5.372 -16.447 1.00 44.25 128 PRO A O 1
ATOM 941 N N . VAL A 1 129 ? -33.380 5.086 -16.544 1.00 48.16 129 VAL A N 1
ATOM 942 C CA . VAL A 1 129 ? -33.289 4.261 -15.338 1.00 48.16 129 VAL A CA 1
ATOM 943 C C . VAL A 1 129 ? -33.268 5.200 -14.123 1.00 48.16 129 VAL A C 1
ATOM 945 O O . VAL A 1 129 ? -32.581 6.224 -14.182 1.00 48.16 129 VAL A O 1
ATOM 948 N N . PRO A 1 130 ? -34.006 4.909 -13.036 1.00 43.75 130 PRO A N 1
ATOM 949 C CA . PRO A 1 130 ? -34.070 5.785 -11.873 1.00 43.75 130 PRO A CA 1
ATOM 950 C C . PRO A 1 130 ? -32.696 5.830 -11.199 1.00 43.75 130 PRO A C 1
ATOM 952 O O . PRO A 1 130 ? -32.263 4.852 -10.591 1.00 43.75 130 PRO A O 1
ATOM 955 N N . GLN A 1 131 ? -31.996 6.959 -11.314 1.00 39.81 131 GLN A N 1
ATOM 956 C CA . GLN A 1 131 ? -30.820 7.235 -10.494 1.00 39.81 131 GLN A CA 1
ATOM 957 C C . GLN A 1 131 ? -31.305 7.571 -9.081 1.00 39.81 131 GLN A C 1
ATOM 959 O O . GLN A 1 131 ? -31.742 8.684 -8.800 1.00 39.81 131 GLN A O 1
ATOM 964 N N . ALA A 1 132 ? -31.285 6.574 -8.203 1.00 39.38 132 ALA A N 1
ATOM 965 C CA . ALA A 1 132 ? -31.392 6.779 -6.768 1.00 39.38 132 ALA A CA 1
ATOM 966 C C . ALA A 1 132 ? -30.055 7.298 -6.208 1.00 39.38 132 ALA A C 1
ATOM 968 O O . ALA A 1 132 ? -28.992 6.945 -6.716 1.00 39.38 132 ALA A O 1
ATOM 969 N N . PRO A 1 133 ? -30.118 8.032 -5.093 1.00 44.59 133 PRO A N 1
ATOM 970 C CA . PRO A 1 133 ? -30.128 9.486 -5.065 1.00 44.59 133 PRO A CA 1
ATOM 971 C C . PRO A 1 133 ? -28.769 10.088 -5.459 1.00 44.59 133 PRO A C 1
ATOM 973 O O . PRO A 1 133 ? -27.709 9.553 -5.138 1.00 44.59 133 PRO A O 1
ATOM 976 N N . ALA A 1 134 ? -28.801 11.262 -6.086 1.00 42.59 134 ALA A N 1
ATOM 977 C CA . ALA A 1 134 ? -27.657 12.158 -6.101 1.00 42.59 134 ALA A CA 1
ATOM 978 C C . ALA A 1 134 ? -27.307 12.509 -4.645 1.00 42.59 134 ALA A C 1
ATOM 980 O O . ALA A 1 134 ? -27.936 13.374 -4.037 1.00 42.59 134 ALA A O 1
ATOM 981 N N . SER A 1 135 ? -26.320 11.823 -4.064 1.00 44.41 135 SER A N 1
ATOM 982 C CA . SER A 1 135 ? -25.535 12.418 -2.984 1.00 44.41 135 SER A CA 1
ATOM 983 C C . SER A 1 135 ? -25.070 13.766 -3.515 1.00 44.41 135 SER A C 1
ATOM 985 O O . SER A 1 135 ? -24.510 13.783 -4.610 1.00 44.41 135 SER A O 1
ATOM 987 N N . SER A 1 136 ? -25.366 14.865 -2.811 1.00 52.72 136 SER A N 1
ATOM 988 C CA . SER A 1 136 ? -24.903 16.214 -3.154 1.00 52.72 136 SER A CA 1
ATOM 989 C C . SER A 1 136 ? -23.424 16.165 -3.493 1.00 52.72 136 SER A C 1
ATOM 991 O O . SER A 1 136 ? -22.559 16.138 -2.623 1.00 52.72 136 SER A O 1
ATOM 993 N N . GLN A 1 137 ? -23.149 16.063 -4.782 1.00 55.94 137 GLN A N 1
ATOM 994 C CA . GLN A 1 137 ? -21.820 15.917 -5.309 1.00 55.94 137 GLN A CA 1
ATOM 995 C C . GLN A 1 137 ? -21.248 17.325 -5.271 1.00 55.94 137 GLN A C 1
ATOM 997 O O . GLN A 1 137 ? -21.615 18.155 -6.101 1.00 55.94 137 GLN A O 1
ATOM 1002 N N . ALA A 1 138 ? -20.430 17.616 -4.254 1.00 62.94 138 ALA A N 1
ATOM 1003 C CA . ALA A 1 138 ? -19.771 18.907 -4.129 1.00 62.94 138 ALA A CA 1
ATOM 1004 C C . ALA A 1 138 ? -19.078 19.214 -5.462 1.00 62.94 138 ALA A C 1
ATOM 1006 O O . ALA A 1 138 ? -18.301 18.399 -5.973 1.00 62.94 138 ALA A O 1
ATOM 1007 N N . VAL A 1 139 ? -19.445 20.337 -6.080 1.00 72.44 139 VAL A N 1
ATOM 1008 C CA . VAL A 1 139 ? -18.857 20.749 -7.354 1.00 72.44 139 VAL A CA 1
ATOM 1009 C C . VAL A 1 139 ? -17.438 21.220 -7.035 1.00 72.44 139 VAL A C 1
ATOM 1011 O O . VAL A 1 139 ? -17.294 22.183 -6.280 1.00 72.44 139 VAL A O 1
ATOM 1014 N N . PRO A 1 140 ? -16.384 20.557 -7.543 1.00 75.75 140 PRO A N 1
ATOM 1015 C CA . PRO A 1 140 ? -15.024 20.989 -7.267 1.00 75.75 140 PRO A CA 1
ATOM 1016 C C . PRO A 1 140 ? -14.772 22.366 -7.883 1.00 75.75 140 PRO A C 1
ATOM 1018 O O . PRO A 1 140 ? -15.147 22.620 -9.030 1.00 75.75 140 PRO A O 1
ATOM 1021 N N . SER A 1 141 ? -14.118 23.254 -7.135 1.00 81.06 141 SER A N 1
ATOM 1022 C CA . SER A 1 141 ? -13.712 24.560 -7.651 1.00 81.06 141 SER A CA 1
ATOM 1023 C C . SER A 1 141 ? -12.674 24.404 -8.770 1.00 81.06 141 SER A C 1
ATOM 1025 O O . SER A 1 141 ? -11.816 23.519 -8.724 1.00 81.06 141 SER A O 1
ATOM 1027 N N . SER A 1 142 ? -12.727 25.275 -9.784 1.00 83.69 142 SER A N 1
ATOM 1028 C CA . SER A 1 142 ? -11.773 25.248 -10.906 1.00 83.69 142 SER A CA 1
ATOM 1029 C C . SER A 1 142 ? -10.321 25.369 -10.430 1.00 83.69 142 SER A C 1
ATOM 1031 O O . SER A 1 142 ? -9.445 24.685 -10.944 1.00 83.69 142 SER A O 1
ATOM 1033 N N . GLU A 1 143 ? -10.080 26.162 -9.383 1.00 85.94 143 GLU A N 1
ATOM 1034 C CA . GLU A 1 143 ? -8.761 26.329 -8.760 1.00 85.94 143 GLU A CA 1
ATOM 1035 C C . GLU A 1 143 ? -8.236 25.026 -8.134 1.00 85.94 143 GLU A C 1
ATOM 1037 O O . GLU A 1 143 ? -7.065 24.683 -8.299 1.00 85.94 143 GLU A O 1
ATOM 1042 N N . LEU A 1 144 ? -9.108 24.255 -7.474 1.00 86.12 144 LEU A N 1
ATOM 1043 C CA . LEU A 1 144 ? -8.757 22.948 -6.918 1.00 86.12 144 LEU A CA 1
ATOM 1044 C C . LEU A 1 144 ? -8.434 21.938 -8.024 1.00 86.12 144 LEU A C 1
ATOM 1046 O O . LEU A 1 144 ? -7.489 21.159 -7.897 1.00 86.12 144 LEU A O 1
ATOM 1050 N N . LEU A 1 145 ? -9.196 21.961 -9.121 1.00 87.38 145 LEU A N 1
ATOM 1051 C CA . LEU A 1 145 ? -8.929 21.121 -10.288 1.00 87.38 145 LEU A CA 1
ATOM 1052 C C . LEU A 1 145 ? -7.594 21.462 -10.949 1.00 87.38 145 LEU A C 1
ATOM 1054 O O . LEU A 1 145 ? -6.835 20.547 -11.269 1.00 87.38 145 LEU A O 1
ATOM 1058 N N . ASP A 1 146 ? -7.285 22.744 -11.137 1.00 88.62 146 ASP A N 1
ATOM 1059 C CA . ASP A 1 146 ? -6.010 23.165 -11.715 1.00 88.62 146 ASP A CA 1
ATOM 1060 C C . ASP A 1 146 ? -4.828 22.832 -10.801 1.00 88.62 146 ASP A C 1
ATOM 1062 O O . ASP A 1 146 ? -3.813 22.323 -11.283 1.00 88.62 146 ASP A O 1
ATOM 1066 N N . PHE A 1 147 ? -4.979 23.010 -9.485 1.00 90.00 147 PHE A N 1
ATOM 1067 C CA . PHE A 1 147 ? -3.987 22.568 -8.506 1.00 90.00 147 PHE A CA 1
ATOM 1068 C C . PHE A 1 147 ? -3.735 21.059 -8.598 1.00 90.00 147 PHE A C 1
ATOM 1070 O O . PHE A 1 147 ? -2.592 20.626 -8.746 1.00 90.00 147 PHE A O 1
ATOM 1077 N N . LEU A 1 148 ? -4.792 20.243 -8.565 1.00 89.31 148 LEU A N 1
ATOM 1078 C CA . LEU A 1 148 ? -4.653 18.789 -8.630 1.00 89.31 148 LEU A CA 1
ATOM 1079 C C . LEU A 1 148 ? -4.060 18.335 -9.965 1.00 89.31 148 LEU A C 1
ATOM 1081 O O . LEU A 1 148 ? -3.219 17.440 -9.985 1.00 89.31 148 LEU A O 1
ATOM 1085 N N . LYS A 1 149 ? -4.442 18.973 -11.077 1.00 90.62 149 LYS A N 1
ATOM 1086 C CA . LYS A 1 149 ? -3.847 18.725 -12.396 1.00 90.62 149 LYS A CA 1
ATOM 1087 C C . LYS A 1 149 ? -2.343 19.007 -12.383 1.00 90.62 149 LYS A C 1
ATOM 1089 O O . LYS A 1 149 ? -1.578 18.218 -12.937 1.00 90.62 149 LYS A O 1
ATOM 1094 N N . GLN A 1 150 ? -1.922 20.090 -11.732 1.00 90.19 150 GLN A N 1
ATOM 1095 C CA . GLN A 1 150 ? -0.516 20.459 -11.604 1.00 90.19 150 GLN A CA 1
ATOM 1096 C C . GLN A 1 150 ? 0.263 19.470 -10.727 1.00 90.19 150 GLN A C 1
ATOM 1098 O O . GLN A 1 150 ? 1.326 19.011 -11.138 1.00 90.19 150 GLN A O 1
ATOM 1103 N N . GLU A 1 151 ? -0.259 19.091 -9.559 1.00 91.38 151 GLU A N 1
ATOM 1104 C CA . GLU A 1 151 ? 0.408 18.114 -8.686 1.00 91.38 151 GLU A CA 1
ATOM 1105 C C . GLU A 1 151 ? 0.520 16.739 -9.356 1.00 91.38 151 GLU A C 1
ATOM 1107 O O . GLU A 1 151 ? 1.574 16.109 -9.312 1.00 91.38 151 GLU A O 1
ATOM 1112 N N . VAL A 1 152 ? -0.531 16.298 -10.053 1.00 90.00 152 VAL A N 1
ATOM 1113 C CA . VAL A 1 152 ? -0.521 15.058 -10.844 1.00 90.00 152 VAL A CA 1
ATOM 1114 C C . VAL A 1 152 ? 0.535 15.121 -11.953 1.00 90.00 152 VAL A C 1
ATOM 1116 O O . VAL A 1 152 ? 1.260 14.152 -12.169 1.00 90.00 152 VAL A O 1
ATOM 1119 N N . ALA A 1 153 ? 0.669 16.262 -12.632 1.00 91.12 153 ALA A N 1
ATOM 1120 C CA . ALA A 1 153 ? 1.692 16.460 -13.655 1.00 91.12 153 ALA A CA 1
ATOM 1121 C C . ALA A 1 153 ? 3.114 16.388 -13.077 1.00 91.12 153 ALA A C 1
ATOM 1123 O O . ALA A 1 153 ? 3.970 15.715 -13.650 1.00 91.12 153 ALA A O 1
ATOM 1124 N N . VAL A 1 154 ? 3.349 17.025 -11.924 1.00 91.31 154 VAL A N 1
ATOM 1125 C CA . VAL A 1 154 ? 4.641 17.005 -11.221 1.00 91.31 154 VAL A CA 1
ATOM 1126 C C . VAL A 1 154 ? 5.023 15.585 -10.819 1.00 91.31 154 VAL A C 1
ATOM 1128 O O . VAL A 1 154 ? 6.133 15.153 -11.118 1.00 91.31 154 VAL A O 1
ATOM 1131 N N . VAL A 1 155 ? 4.102 14.853 -10.189 1.00 89.00 155 VAL A N 1
ATOM 1132 C CA . VAL A 1 155 ? 4.349 13.483 -9.719 1.00 89.00 155 VAL A CA 1
ATOM 1133 C C . VAL A 1 155 ? 4.627 12.532 -10.887 1.00 89.00 155 VAL A C 1
ATOM 1135 O O . VAL A 1 155 ? 5.530 11.706 -10.801 1.00 89.00 155 VAL A O 1
ATOM 1138 N N . MET A 1 156 ? 3.912 12.675 -12.006 1.00 85.31 156 MET A N 1
ATOM 1139 C CA . MET A 1 156 ? 4.128 11.829 -13.188 1.00 85.31 156 MET A CA 1
ATOM 1140 C C . MET A 1 156 ? 5.289 12.298 -14.082 1.00 85.31 156 MET A C 1
ATOM 1142 O O . MET A 1 156 ? 5.579 11.657 -15.091 1.00 85.31 156 MET A O 1
ATOM 1146 N N . GLY A 1 157 ? 5.945 13.421 -13.767 1.00 85.25 157 GLY A N 1
ATOM 1147 C CA . GLY A 1 157 ? 6.989 14.007 -14.618 1.00 85.25 157 GLY A CA 1
ATOM 1148 C C . GLY A 1 157 ? 6.478 14.448 -15.997 1.00 85.25 157 GLY A C 1
ATOM 1149 O O . GLY A 1 157 ? 7.244 14.520 -16.960 1.00 85.25 157 GLY A O 1
ATOM 1150 N N . LEU A 1 158 ? 5.175 14.719 -16.112 1.00 86.88 158 LEU A N 1
ATOM 1151 C CA . LEU A 1 158 ? 4.504 15.110 -17.347 1.00 86.88 158 LEU A CA 1
ATOM 1152 C C . LEU A 1 158 ? 4.186 16.608 -17.353 1.00 86.88 158 LEU A C 1
ATOM 1154 O O . LEU A 1 158 ? 4.253 17.314 -16.350 1.00 86.88 158 LEU A O 1
ATOM 1158 N N . ARG A 1 159 ? 3.816 17.109 -18.529 1.00 86.12 159 ARG A N 1
ATOM 1159 C CA . ARG A 1 159 ? 3.277 18.461 -18.700 1.00 86.12 159 ARG A CA 1
ATOM 1160 C C . ARG A 1 159 ? 1.796 18.479 -18.305 1.00 86.12 159 ARG A C 1
ATOM 1162 O O . ARG A 1 159 ? 1.072 17.548 -18.660 1.00 86.12 159 ARG A O 1
ATOM 1169 N N . ALA A 1 160 ? 1.337 19.523 -17.613 1.00 84.31 160 ALA A N 1
ATOM 1170 C CA . ALA A 1 160 ? -0.040 19.617 -17.110 1.00 84.31 160 ALA A CA 1
ATOM 1171 C C . ALA A 1 160 ? -1.096 19.565 -18.228 1.00 84.31 160 ALA A C 1
ATOM 1173 O O . ALA A 1 160 ? -2.203 19.079 -18.019 1.00 84.31 160 ALA A O 1
ATOM 1174 N N . GLU A 1 161 ? -0.737 19.984 -19.442 1.00 85.06 161 GLU A N 1
ATOM 1175 C CA . GLU A 1 161 ? -1.590 19.954 -20.633 1.00 85.06 161 GLU A CA 1
ATOM 1176 C C . GLU A 1 161 ? -1.803 18.532 -21.175 1.00 85.06 161 GLU A C 1
ATOM 1178 O O . GLU A 1 161 ? -2.745 18.279 -21.922 1.00 85.06 161 GLU A O 1
ATOM 1183 N N . ARG A 1 162 ? -0.930 17.583 -20.811 1.00 82.12 162 ARG A N 1
ATOM 1184 C CA . ARG A 1 162 ? -1.058 16.165 -21.184 1.00 82.12 162 ARG A CA 1
ATOM 1185 C C . ARG A 1 162 ? -1.960 15.390 -20.224 1.00 82.12 162 ARG A C 1
ATOM 1187 O O . ARG A 1 162 ? -2.308 14.247 -20.520 1.00 82.12 162 ARG A O 1
ATOM 1194 N N . ILE A 1 163 ? -2.333 15.988 -19.093 1.00 85.19 163 ILE A N 1
ATOM 1195 C CA . ILE A 1 163 ? -3.138 15.338 -18.064 1.00 85.19 163 ILE A CA 1
ATOM 1196 C C . ILE A 1 163 ? -4.617 15.457 -18.419 1.00 85.19 163 ILE A C 1
ATOM 1198 O O . ILE A 1 163 ? -5.184 16.546 -18.462 1.00 85.19 163 ILE A O 1
ATOM 1202 N N . ASN A 1 164 ? -5.263 14.313 -18.644 1.00 85.25 164 ASN A N 1
ATOM 1203 C CA . ASN A 1 164 ? -6.707 14.258 -18.817 1.00 85.25 164 ASN A CA 1
ATOM 1204 C C . ASN A 1 164 ? -7.382 14.032 -17.459 1.00 85.25 164 ASN A C 1
ATOM 1206 O O . ASN A 1 164 ? -7.254 12.959 -16.872 1.00 85.25 164 ASN A O 1
ATOM 1210 N N . VAL A 1 165 ? -8.119 15.037 -16.986 1.00 86.81 165 VAL A N 1
ATOM 1211 C CA . VAL A 1 165 ? -8.736 15.040 -15.649 1.00 86.81 165 VAL A CA 1
ATOM 1212 C C . VAL A 1 165 ? -9.851 14.009 -15.465 1.00 86.81 165 VAL A C 1
ATOM 1214 O O . VAL A 1 165 ? -10.125 13.631 -14.331 1.00 86.81 165 VAL A O 1
ATOM 1217 N N . SER A 1 166 ? -10.456 13.531 -16.557 1.00 84.75 166 SER A N 1
ATOM 1218 C CA . SER A 1 166 ? -11.546 12.544 -16.558 1.00 84.75 166 SER A CA 1
ATOM 1219 C C . SER A 1 166 ? -11.061 11.116 -16.804 1.00 84.75 166 SER A C 1
ATOM 1221 O O . SER A 1 166 ? -11.853 10.175 -16.764 1.00 84.75 166 SER A O 1
ATOM 1223 N N . ARG A 1 167 ? -9.769 10.928 -17.093 1.00 86.19 167 ARG A N 1
ATOM 1224 C CA . ARG A 1 167 ? -9.193 9.609 -17.341 1.00 86.19 167 ARG A CA 1
ATOM 1225 C C . ARG A 1 167 ? -8.644 9.029 -16.029 1.00 86.19 167 ARG A C 1
ATOM 1227 O O . ARG A 1 167 ? -8.048 9.773 -15.251 1.00 86.19 167 ARG A O 1
ATOM 1234 N N . PRO A 1 168 ? -8.818 7.717 -15.781 1.00 87.62 168 PRO A N 1
ATOM 1235 C CA . PRO A 1 168 ? -8.290 7.074 -14.582 1.00 87.62 168 PRO A CA 1
ATOM 1236 C C . PRO A 1 168 ? -6.775 7.256 -14.454 1.00 87.62 168 PRO A C 1
ATOM 1238 O O . PRO A 1 168 ? -6.047 7.006 -15.418 1.00 87.62 168 PRO A O 1
ATOM 1241 N N . LEU A 1 169 ? -6.302 7.654 -13.271 1.00 84.62 169 LEU A N 1
ATOM 1242 C CA . LEU A 1 169 ? -4.885 7.932 -13.007 1.00 84.62 169 LEU A CA 1
ATOM 1243 C C . LEU A 1 169 ? -4.002 6.694 -13.237 1.00 84.62 169 LEU A C 1
ATOM 1245 O O . LEU A 1 169 ? -2.933 6.802 -13.836 1.00 84.62 169 LEU A O 1
ATOM 1249 N N . ASN A 1 170 ? -4.488 5.500 -12.883 1.00 84.12 170 ASN A N 1
ATOM 1250 C CA . ASN A 1 170 ? -3.807 4.226 -13.155 1.00 84.12 170 ASN A CA 1
ATOM 1251 C C . ASN A 1 170 ? -3.514 4.012 -14.659 1.00 84.12 170 ASN A C 1
ATOM 1253 O O . ASN A 1 170 ? -2.486 3.448 -15.024 1.00 84.12 170 ASN A O 1
ATOM 1257 N N . ARG A 1 171 ? -4.370 4.522 -15.557 1.00 83.44 171 ARG A N 1
ATOM 1258 C CA . ARG A 1 171 ? -4.193 4.451 -17.016 1.00 83.44 171 ARG A CA 1
ATOM 1259 C C . ARG A 1 171 ? -3.273 5.530 -17.573 1.00 83.44 171 ARG A C 1
ATOM 1261 O O . ARG A 1 171 ? -2.869 5.411 -18.727 1.00 83.44 171 ARG A O 1
ATOM 1268 N N . LEU A 1 172 ? -2.965 6.570 -16.798 1.00 82.31 172 LEU A N 1
ATOM 1269 C CA . LEU A 1 172 ? -1.909 7.529 -17.129 1.00 82.31 172 LEU A CA 1
ATOM 1270 C C . LEU A 1 172 ? -0.516 7.010 -16.736 1.00 82.31 172 LEU A C 1
ATOM 1272 O O . LEU A 1 172 ? 0.473 7.646 -17.084 1.00 82.31 172 LEU A O 1
ATOM 1276 N N . GLY A 1 173 ? -0.438 5.849 -16.077 1.00 82.31 173 GLY A N 1
ATOM 1277 C CA . GLY A 1 173 ? 0.812 5.278 -15.579 1.00 82.31 173 GLY A CA 1
ATOM 1278 C C . GLY A 1 173 ? 1.095 5.610 -14.116 1.00 82.31 173 GLY A C 1
ATOM 1279 O O . GLY A 1 173 ? 2.206 5.370 -13.664 1.00 82.31 173 GLY A O 1
ATOM 1280 N N . MET A 1 174 ? 0.110 6.137 -13.378 1.00 84.31 174 MET A N 1
ATOM 1281 C CA . MET A 1 174 ? 0.238 6.371 -11.940 1.00 84.31 174 MET A CA 1
ATOM 1282 C C . MET A 1 174 ? 0.394 5.038 -11.201 1.00 84.31 174 MET A C 1
ATOM 1284 O O . MET A 1 174 ? -0.531 4.221 -11.187 1.00 84.31 174 MET A O 1
ATOM 1288 N N . ASP A 1 175 ? 1.549 4.827 -10.578 1.00 84.38 175 ASP A N 1
ATOM 1289 C CA . ASP A 1 175 ? 1.821 3.671 -9.727 1.00 84.38 175 ASP A CA 1
ATOM 1290 C C . ASP A 1 175 ? 1.516 3.947 -8.242 1.00 84.38 175 ASP A C 1
ATOM 1292 O O . ASP A 1 175 ? 1.174 5.059 -7.826 1.00 84.38 175 ASP A O 1
ATOM 1296 N N . SER A 1 176 ? 1.621 2.904 -7.417 1.00 82.19 176 SER A N 1
ATOM 1297 C CA . SER A 1 176 ? 1.312 2.973 -5.986 1.00 82.19 176 SER A CA 1
ATOM 1298 C C . SER A 1 176 ? 2.211 3.943 -5.211 1.00 82.19 176 SER A C 1
ATOM 1300 O O . SER A 1 176 ? 1.751 4.516 -4.225 1.00 82.19 176 SER A O 1
ATOM 1302 N N . LEU A 1 177 ? 3.468 4.147 -5.624 1.00 85.69 177 LEU A N 1
ATOM 1303 C CA . LEU A 1 177 ? 4.387 5.071 -4.954 1.00 85.69 177 LEU A CA 1
ATOM 1304 C C . LEU A 1 177 ? 4.042 6.519 -5.313 1.00 85.69 177 LEU A C 1
ATOM 1306 O O . LEU A 1 177 ? 3.932 7.362 -4.422 1.00 85.69 177 LEU A O 1
ATOM 1310 N N . MET A 1 178 ? 3.778 6.782 -6.594 1.00 87.50 178 MET A N 1
ATOM 1311 C CA . MET A 1 178 ? 3.290 8.078 -7.069 1.00 87.50 178 MET A CA 1
ATOM 1312 C C . MET A 1 178 ? 1.963 8.474 -6.407 1.00 87.50 178 MET A C 1
ATOM 1314 O O . MET A 1 178 ? 1.775 9.624 -6.010 1.00 87.50 178 MET A O 1
ATOM 1318 N N . ALA A 1 179 ? 1.052 7.516 -6.212 1.00 85.38 179 ALA A N 1
ATOM 1319 C CA . ALA A 1 179 ? -0.193 7.738 -5.481 1.00 85.38 179 ALA A CA 1
ATOM 1320 C C . ALA A 1 179 ? 0.056 8.169 -4.022 1.00 85.38 179 ALA A C 1
ATOM 1322 O O . ALA A 1 179 ? -0.584 9.102 -3.532 1.00 85.38 179 ALA A O 1
ATOM 1323 N N . VAL A 1 180 ? 1.009 7.537 -3.330 1.00 86.44 180 VAL A N 1
ATOM 1324 C CA . VAL A 1 180 ? 1.392 7.930 -1.963 1.00 86.44 180 VAL A CA 1
ATOM 1325 C C . VAL A 1 180 ? 2.019 9.326 -1.940 1.00 86.44 180 VAL A C 1
ATOM 1327 O O . VAL A 1 180 ? 1.714 10.114 -1.043 1.00 86.44 180 VAL A O 1
ATOM 1330 N N . GLU A 1 181 ? 2.857 9.669 -2.920 1.00 87.56 181 GLU A N 1
ATOM 1331 C CA . GLU A 1 181 ? 3.451 11.006 -3.005 1.00 87.56 181 GLU A CA 1
ATOM 1332 C C . GLU A 1 181 ? 2.389 12.089 -3.240 1.00 87.56 181 GLU A C 1
ATOM 1334 O O . GLU A 1 181 ? 2.352 13.079 -2.504 1.00 87.56 181 GLU A O 1
ATOM 1339 N N . LEU A 1 182 ? 1.489 11.881 -4.207 1.00 88.62 182 LEU A N 1
ATOM 1340 C CA . LEU A 1 182 ? 0.388 12.800 -4.495 1.00 88.62 182 LEU A CA 1
ATOM 1341 C C . LEU A 1 182 ? -0.504 12.998 -3.266 1.00 88.62 182 LEU A C 1
ATOM 1343 O O . LEU A 1 182 ? -0.826 14.134 -2.917 1.00 88.62 182 LEU A O 1
ATOM 1347 N N . ARG A 1 183 ? -0.851 11.909 -2.567 1.00 85.31 183 ARG A N 1
ATOM 1348 C CA . ARG A 1 183 ? -1.598 11.976 -1.306 1.00 85.31 183 ARG A CA 1
ATOM 1349 C C . ARG A 1 183 ? -0.874 12.866 -0.301 1.00 85.31 183 ARG A C 1
ATOM 1351 O O . ARG A 1 183 ? -1.448 13.839 0.169 1.00 85.31 183 ARG A O 1
ATOM 1358 N N . ASN A 1 184 ? 0.394 12.577 -0.011 1.00 87.69 184 ASN A N 1
ATOM 1359 C CA . ASN A 1 184 ? 1.168 13.333 0.974 1.00 87.69 184 ASN A CA 1
ATOM 1360 C C . ASN A 1 184 ? 1.257 14.829 0.628 1.00 87.69 184 ASN A C 1
ATOM 1362 O O . ASN A 1 184 ? 1.240 15.668 1.527 1.00 87.69 184 ASN A O 1
ATOM 1366 N N . ARG A 1 185 ? 1.353 15.179 -0.660 1.00 88.44 185 ARG A N 1
ATOM 1367 C CA . ARG A 1 185 ? 1.358 16.574 -1.133 1.00 88.44 185 ARG A CA 1
ATOM 1368 C C . ARG A 1 185 ? 0.024 17.269 -0.865 1.00 88.44 185 ARG A C 1
ATOM 1370 O O . ARG A 1 185 ? 0.009 18.368 -0.311 1.00 88.44 185 ARG A O 1
ATOM 1377 N N . ILE A 1 186 ? -1.081 16.601 -1.187 1.00 87.44 186 ILE A N 1
ATOM 1378 C CA . ILE A 1 186 ? -2.440 17.095 -0.949 1.00 87.44 186 ILE A CA 1
ATOM 1379 C C . ILE A 1 186 ? -2.713 17.265 0.553 1.00 87.44 186 ILE A C 1
ATOM 1381 O O . ILE A 1 186 ? -3.142 18.337 0.980 1.00 87.44 186 ILE A O 1
ATOM 1385 N N . GLU A 1 187 ? -2.417 16.245 1.363 1.00 86.69 187 GLU A N 1
ATOM 1386 C CA . GLU A 1 187 ? -2.647 16.259 2.815 1.00 86.69 187 GLU A CA 1
ATOM 1387 C C . GLU A 1 187 ? -1.837 17.362 3.506 1.00 86.69 187 GLU A C 1
ATOM 1389 O O . GLU A 1 187 ? -2.347 18.047 4.385 1.00 86.69 187 GLU A O 1
ATOM 1394 N N . ARG A 1 188 ? -0.592 17.613 3.077 1.00 87.06 188 ARG A N 1
ATOM 1395 C CA . ARG A 1 188 ? 0.208 18.728 3.613 1.00 87.06 188 ARG A CA 1
ATOM 1396 C C . ARG A 1 188 ? -0.366 20.095 3.255 1.00 87.06 188 ARG A C 1
ATOM 1398 O O . ARG A 1 188 ? -0.268 21.012 4.066 1.00 87.06 188 ARG A O 1
ATOM 1405 N N . ARG A 1 189 ? -0.910 20.253 2.044 1.00 86.69 189 ARG A N 1
ATOM 1406 C CA . ARG A 1 189 ? -1.424 21.541 1.558 1.00 86.69 189 ARG A CA 1
ATOM 1407 C C . ARG A 1 189 ? -2.760 21.904 2.195 1.00 86.69 189 ARG A C 1
ATOM 1409 O O . ARG A 1 189 ? -2.940 23.057 2.573 1.00 86.69 189 ARG A O 1
ATOM 1416 N N . TYR A 1 190 ? -3.665 20.936 2.296 1.00 83.94 190 TYR A N 1
ATOM 1417 C CA . TYR A 1 190 ? -5.035 21.145 2.769 1.00 83.94 190 TYR A CA 1
ATOM 1418 C C . TYR A 1 190 ? -5.260 20.694 4.217 1.00 83.94 190 TYR A C 1
ATOM 1420 O O . TYR A 1 190 ? -6.331 20.936 4.755 1.00 83.94 190 TYR A O 1
ATOM 1428 N N . GLN A 1 191 ? -4.267 20.066 4.857 1.00 83.25 191 GLN A N 1
ATOM 1429 C CA . GLN A 1 191 ? -4.328 19.564 6.241 1.00 83.25 191 GLN A CA 1
ATOM 1430 C C . GLN A 1 191 ? -5.475 18.572 6.513 1.00 83.25 191 GLN A C 1
ATOM 1432 O O . GLN A 1 191 ? -5.874 18.364 7.656 1.00 83.25 191 GLN A O 1
ATOM 1437 N N . ILE A 1 192 ? -5.968 17.918 5.462 1.00 83.81 192 ILE A N 1
ATOM 1438 C CA . ILE A 1 192 ? -6.999 16.875 5.511 1.00 83.81 192 ILE A CA 1
ATOM 1439 C C . ILE A 1 192 ? -6.365 15.489 5.380 1.00 83.81 192 ILE A C 1
ATOM 1441 O O . ILE A 1 192 ? -5.237 15.365 4.904 1.00 83.81 192 ILE A O 1
ATOM 1445 N N . LYS A 1 193 ? -7.098 14.439 5.760 1.00 77.62 193 LYS A N 1
ATOM 1446 C CA . LYS A 1 193 ? -6.704 13.046 5.505 1.00 77.62 193 LYS A CA 1
ATOM 1447 C C . LYS A 1 193 ? -7.447 12.511 4.296 1.00 77.62 193 LYS A C 1
ATOM 1449 O O . LYS A 1 193 ? -8.672 12.454 4.309 1.00 77.62 193 LYS A O 1
ATOM 1454 N N . LEU A 1 194 ? -6.713 12.089 3.270 1.00 73.69 194 LEU A N 1
ATOM 1455 C CA . LEU A 1 194 ? -7.315 11.632 2.025 1.00 73.69 194 LEU A CA 1
ATOM 1456 C C . LEU A 1 194 ? -7.375 10.094 1.982 1.00 73.69 194 LEU A C 1
ATOM 1458 O O . LEU A 1 194 ? -6.331 9.434 2.030 1.00 73.69 194 LEU A O 1
ATOM 1462 N N . PRO A 1 195 ? -8.565 9.477 1.846 1.00 68.19 195 PRO A N 1
ATOM 1463 C CA . PRO A 1 195 ? -8.674 8.025 1.774 1.00 68.19 195 PRO A CA 1
ATOM 1464 C C . PRO A 1 195 ? -8.077 7.482 0.464 1.00 68.19 195 PRO A C 1
ATOM 1466 O O . PRO A 1 195 ? -8.634 7.655 -0.620 1.00 68.19 195 PRO A O 1
ATOM 1469 N N . MET A 1 196 ? -6.960 6.749 0.570 1.00 71.62 196 MET A N 1
ATOM 1470 C CA . MET A 1 196 ? -6.198 6.200 -0.570 1.00 71.62 196 MET A CA 1
ATOM 1471 C C . MET A 1 196 ? -6.994 5.315 -1.525 1.00 71.62 196 MET A C 1
ATOM 1473 O O . MET A 1 196 ? -6.635 5.206 -2.695 1.00 71.62 196 MET A O 1
ATOM 1477 N N . VAL A 1 197 ? -8.078 4.700 -1.052 1.00 68.81 197 VAL A N 1
ATOM 1478 C CA . VAL A 1 197 ? -8.941 3.847 -1.878 1.00 68.81 197 VAL A CA 1
ATOM 1479 C C . VAL A 1 197 ? -9.446 4.606 -3.111 1.00 68.81 197 VAL A C 1
ATOM 1481 O O . VAL A 1 197 ? -9.565 4.014 -4.180 1.00 68.81 197 VAL A O 1
ATOM 1484 N N . GLN A 1 198 ? -9.654 5.923 -2.996 1.00 68.12 198 GLN A N 1
ATOM 1485 C CA . GLN A 1 198 ? -10.099 6.760 -4.111 1.00 68.12 198 GLN A CA 1
ATOM 1486 C C . GLN A 1 198 ? -8.996 7.072 -5.130 1.00 68.12 198 GLN A C 1
ATOM 1488 O O . GLN A 1 198 ? -9.300 7.325 -6.290 1.00 68.12 198 GLN A O 1
ATOM 1493 N N . LEU A 1 199 ? -7.725 7.041 -4.721 1.00 69.19 199 LEU A N 1
ATOM 1494 C CA . LEU A 1 199 ? -6.585 7.299 -5.605 1.00 69.19 199 LEU A CA 1
ATOM 1495 C C . LEU A 1 199 ? -6.175 6.047 -6.392 1.00 69.19 199 LEU A C 1
ATOM 1497 O O . LEU A 1 199 ? -5.739 6.162 -7.534 1.00 69.19 199 LEU A O 1
ATOM 1501 N N . LEU A 1 200 ? -6.331 4.857 -5.797 1.00 66.69 200 LEU A N 1
ATOM 1502 C CA . LEU A 1 200 ? -5.909 3.591 -6.408 1.00 66.69 200 LEU A CA 1
ATOM 1503 C C . LEU A 1 200 ? -6.994 2.882 -7.226 1.00 66.69 200 LEU A C 1
ATOM 1505 O O . LEU A 1 200 ? -6.661 2.177 -8.178 1.00 66.69 200 LEU A O 1
ATOM 1509 N N . LYS A 1 201 ? -8.280 3.048 -6.892 1.00 66.81 201 LYS A N 1
ATOM 1510 C CA . LYS A 1 201 ? -9.373 2.335 -7.568 1.00 66.81 201 LYS A CA 1
ATOM 1511 C C . LYS A 1 201 ? -10.064 3.224 -8.604 1.00 66.81 201 LYS A C 1
ATOM 1513 O O . LYS A 1 201 ? -11.070 3.857 -8.309 1.00 66.81 201 LYS A O 1
ATOM 1518 N N . ASP A 1 202 ? -9.491 3.273 -9.808 1.00 65.62 202 ASP A N 1
ATOM 1519 C CA . ASP A 1 202 ? -10.027 3.986 -10.985 1.00 65.62 202 ASP A CA 1
ATOM 1520 C C . ASP A 1 202 ? -10.327 5.484 -10.765 1.00 65.62 202 ASP A C 1
ATOM 1522 O O . ASP A 1 202 ? -11.124 6.091 -11.481 1.00 65.62 202 ASP A O 1
ATOM 1526 N N . GLY A 1 203 ? -9.648 6.098 -9.792 1.00 80.94 203 GLY A N 1
ATOM 1527 C CA . GLY A 1 203 ? -9.782 7.512 -9.466 1.00 80.94 203 GLY A CA 1
ATOM 1528 C C . GLY A 1 203 ? -9.373 8.421 -10.619 1.00 80.94 203 GLY A C 1
ATOM 1529 O O . GLY A 1 203 ? -8.359 8.199 -11.285 1.00 80.94 203 GLY A O 1
ATOM 1530 N N . THR A 1 204 ? -10.156 9.476 -10.829 1.00 88.31 204 THR A N 1
ATOM 1531 C CA . THR A 1 204 ? -9.845 10.565 -11.761 1.00 88.31 204 THR A CA 1
ATOM 1532 C C . THR A 1 204 ? -9.494 11.827 -10.980 1.00 88.31 204 THR A C 1
ATOM 1534 O O . THR A 1 204 ? -9.850 11.949 -9.805 1.00 88.31 204 THR A O 1
ATOM 1537 N N . VAL A 1 205 ? -8.841 12.799 -11.623 1.00 87.06 205 VAL A N 1
ATOM 1538 C CA . VAL A 1 205 ? -8.563 14.104 -10.994 1.00 87.06 205 VAL A CA 1
ATOM 1539 C C . VAL A 1 205 ? -9.869 14.755 -10.529 1.00 87.06 205 VAL A C 1
ATOM 1541 O O . VAL A 1 205 ? -9.921 15.322 -9.443 1.00 87.06 205 VAL A O 1
ATOM 1544 N N . THR A 1 206 ? -10.946 14.602 -11.304 1.00 86.31 206 THR A N 1
ATOM 1545 C CA . THR A 1 206 ? -12.278 15.107 -10.951 1.00 86.31 206 THR A CA 1
ATOM 1546 C C . THR A 1 206 ? -12.856 14.435 -9.705 1.00 86.31 206 THR A C 1
ATOM 1548 O O . THR A 1 206 ? -13.378 15.126 -8.835 1.00 86.31 206 THR A O 1
ATOM 1551 N N . THR A 1 207 ? -12.732 13.110 -9.576 1.00 84.88 207 THR A N 1
ATOM 1552 C CA . THR A 1 207 ? -13.214 12.366 -8.397 1.00 84.88 207 THR A CA 1
ATOM 1553 C C . THR A 1 207 ? -12.473 12.787 -7.131 1.00 84.88 207 THR A C 1
ATOM 1555 O O . THR A 1 207 ? -13.091 13.015 -6.096 1.00 84.88 207 THR A O 1
ATOM 1558 N N . VAL A 1 208 ? -11.152 12.950 -7.234 1.00 83.81 208 VAL A N 1
ATOM 1559 C CA . VAL A 1 208 ? -10.318 13.424 -6.126 1.00 83.81 208 VAL A CA 1
ATOM 1560 C C . VAL A 1 208 ? -10.724 14.843 -5.740 1.00 83.81 208 VAL A C 1
ATOM 1562 O O . VAL A 1 208 ? -10.990 15.101 -4.573 1.00 83.81 208 VAL A O 1
ATOM 1565 N N . ALA A 1 209 ? -10.871 15.741 -6.716 1.00 86.81 209 ALA A N 1
ATOM 1566 C CA . ALA A 1 209 ? -11.301 17.115 -6.472 1.00 86.81 209 ALA A CA 1
ATOM 1567 C C . ALA A 1 209 ? -12.664 17.187 -5.770 1.00 86.81 209 ALA A C 1
ATOM 1569 O O . ALA A 1 209 ? -12.852 17.992 -4.867 1.00 86.81 209 ALA A O 1
ATOM 1570 N N . GLN A 1 210 ? -13.603 16.329 -6.158 1.00 83.56 210 GLN A N 1
A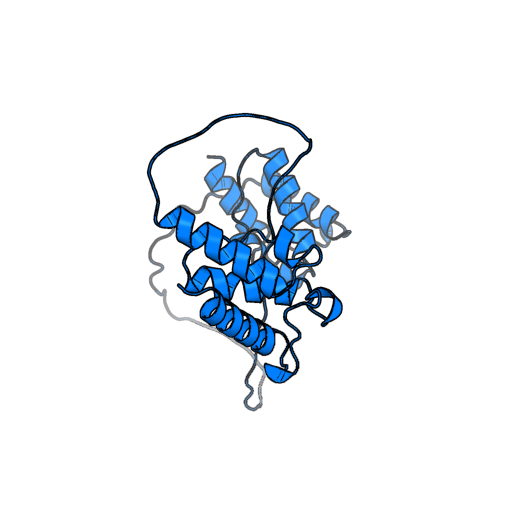TOM 1571 C CA . GLN A 1 210 ? -14.930 16.260 -5.556 1.00 83.56 210 GLN A CA 1
ATOM 1572 C C . GLN A 1 210 ? -14.903 15.751 -4.109 1.00 83.56 210 GLN A C 1
ATOM 1574 O O . GLN A 1 210 ? -15.603 16.290 -3.250 1.00 83.56 210 GLN A O 1
ATOM 1579 N N . ALA A 1 211 ? -14.075 14.748 -3.817 1.00 80.00 211 ALA A N 1
ATOM 1580 C CA . ALA A 1 211 ? -13.877 14.277 -2.451 1.00 80.00 211 ALA A CA 1
ATOM 1581 C C . ALA A 1 211 ? -13.242 15.360 -1.573 1.00 80.00 211 ALA A C 1
ATOM 1583 O O . ALA A 1 211 ? -13.727 15.625 -0.479 1.00 80.00 211 ALA A O 1
ATOM 1584 N N . LEU A 1 212 ? -12.225 16.056 -2.089 1.00 82.19 212 LEU A N 1
ATOM 1585 C CA . LEU A 1 212 ? -11.626 17.199 -1.402 1.00 82.19 212 LEU A CA 1
ATOM 1586 C C . LEU A 1 212 ? -12.639 18.323 -1.171 1.00 82.19 212 LEU A C 1
ATOM 1588 O O . LEU A 1 212 ? -12.685 18.879 -0.083 1.00 82.19 212 LEU A O 1
ATOM 1592 N N . ALA A 1 213 ? -13.467 18.643 -2.165 1.00 82.94 213 ALA A N 1
ATOM 1593 C CA . ALA A 1 213 ? -14.498 19.667 -2.033 1.00 82.94 213 ALA A CA 1
ATOM 1594 C C . ALA A 1 213 ? -15.548 19.312 -0.968 1.00 82.94 213 ALA A C 1
ATOM 1596 O O . ALA A 1 213 ? -16.124 20.209 -0.369 1.00 82.94 213 ALA A O 1
ATOM 1597 N N . THR A 1 214 ? -15.779 18.020 -0.719 1.00 81.38 214 THR A N 1
ATOM 1598 C CA . THR A 1 214 ? -16.684 17.556 0.343 1.00 81.38 214 THR A CA 1
ATOM 1599 C C . THR A 1 214 ? -16.054 17.701 1.732 1.00 81.38 214 THR A C 1
ATOM 1601 O O . THR A 1 214 ? -16.754 18.034 2.675 1.00 81.38 214 THR A O 1
ATOM 1604 N N . GLU A 1 215 ? -14.743 17.479 1.860 1.00 80.06 215 GLU A N 1
ATOM 1605 C CA . GLU A 1 215 ? -14.010 17.583 3.135 1.00 80.06 215 GLU A CA 1
ATOM 1606 C C . GLU A 1 215 ? -13.640 19.031 3.513 1.00 80.06 215 GLU A C 1
ATOM 1608 O O . GLU A 1 215 ? -13.391 19.325 4.678 1.00 80.06 215 GLU A O 1
ATOM 1613 N N . LEU A 1 216 ? -13.554 19.933 2.529 1.00 76.94 216 LEU A N 1
ATOM 1614 C CA . LEU A 1 216 ? -13.197 21.346 2.726 1.00 76.94 216 LEU A CA 1
ATOM 1615 C C . LEU A 1 216 ? -14.398 22.256 3.035 1.00 76.94 216 LEU A C 1
ATOM 1617 O O . LEU A 1 216 ? -14.200 23.457 3.235 1.00 76.94 216 LEU A O 1
ATOM 1621 N N . ASN A 1 217 ? -15.616 21.716 3.027 1.00 65.44 217 ASN A N 1
ATOM 1622 C CA . ASN A 1 217 ? -16.871 22.461 3.131 1.00 65.44 217 ASN A CA 1
ATOM 1623 C C . ASN A 1 217 ? -17.654 22.091 4.394 1.00 65.44 217 ASN A C 1
ATOM 1625 O O . ASN A 1 217 ? -18.515 22.914 4.777 1.00 65.44 217 ASN A O 1
#

InterPro domains:
  IPR006162 Phosphopantetheine attachment site [PS00012] (33-48)
  IPR006162 Phosphopantetheine attachment site [PS00012] (171-186)
  IPR009081 Phosphopantetheine binding ACP domain [PF00550] (9-74)
  IPR009081 Phosphopantetheine binding ACP domain [PF00550] (147-212)
  IPR009081 Phosphopantetheine binding ACP domain [PS50075] (1-78)
  IPR009081 Phosphopantetheine binding ACP domain [PS50075] (142-216)
  IPR020806 Polyketide synthase-like, phosphopantetheine-binding domain [SM00823] (7-78)
  IPR020806 Polyketide synthase-like, phosphopantetheine-binding domain [SM00823] (145-216)
  IPR036736 ACP-like superfamily [G3DSA:1.10.1200.10] (4-88)
  IPR036736 ACP-like superfamily [G3DSA:1.10.1200.10] (142-216)
  IPR036736 ACP-like superfamily [SSF47336] (1-95)
  IPR036736 ACP-like superfamily [SSF47336] (139-216)
  IPR050091 Polyketide and Nonribosomal Peptide Biosynthesis Enzymes [PTHR43775] (84-214)

Secondary structure (DSSP, 8-state):
--HHHHHHHHHHHHHHHHT--GGG--TTS-GGGGT--HHHHHHHHHHHHHHH-PPP-THHHHSS--HHHHHHHHHHHHHHHT-------------------------------------------------------PPPPHHHHHHHHHHHHHHTT--GGG--TTS-GGGGT--HHHHHHHHHHHHHHH-PPP-THHHHSS--HHHHHHHHHHH--

Radius of gyration: 24.36 Å; chains: 1; bounding box: 53×55×74 Å

Foldseek 3Di:
DPLVVQLLVLLVLLCVLLVHDSVPADQQFFSVVVVDDPQSLVVSQVVLCVVLVFHQDSCCNPPRHGSSNSSVSSVVRSVVVVDPDDDDDDDDDDDDDDDDDDDDDDDDDDDDDDDDDDDDDDDDDDDDDDPPDPPPQQQFDPVLLLVLLVLLCVLLVHDSVPADQQFFSVVVVQDPVSLVVSQVVVCVVLVDHDDSCCNPPRHGSRNSSRVVSVVND

Sequence (217 aa):
MPSSELLDFLKQEVAVVMGLRAERINVSRPLNRLGMDSLMAVELRNRIERRYQIKLPMVQLLKDGTVTTVAQALATELNSTGTATVAAPDNASASATTSDAPVQEVAAPASASVAPTATPEPAVTARPVPQAPASSQAVPSSELLDFLKQEVAVVMGLRAERINVSRPLNRLGMDSLMAVELRNRIERRYQIKLPMVQLLKDGTVTTVAQALATELN

Organism: NCBI:txid1828112

pLDDT: mean 72.09, std 19.09, range [32.69, 91.38]